Protein AF-0000000085043216 (afdb_homodimer)

Sequence (196 aa):
MIVHQVFFWLHQPEKDLNAVLEGCKAIAQAVSVKSYAIGKPAATEKREVIDDSYDIALMVNFESIEDHDQYQVDPIHLKFIKDHKEKWASVKIYDFEVMIVHQVFFWLHQPEKDLNAVLEGCKAIAQAVSVKSYAIGKPAATEKREVIDDSYDIALMVNFESIEDHDQYQVDPIHLKFIKDHKEKWASVKIYDFEV

Organism: Cyclobacterium marinum (strain ATCC 25205 / DSM 745 / LMG 13164 / NCIMB 1802) (NCBI:txid880070)

Secondary structure (DSSP, 8-state):
-EEEEEEEEES-HHHHHHHHHHHHHHHTT-TT--EEEEEEE--PPP-TTB----SEEEEEEESSHHHHHHHHHSHHHHHHHHHHGGGEEEEEEEEEE-/-EEEEEEEEES-HHHHHHHHHHHHHHHTT-TT--EEEEEEE--PPP-TTB----SEEEEEEESSHHHHHHHHH-HHHHHHHHHHGGGEEEEEEEEEE-

Nearest PDB structures (foldseek):
  3bn7-assembly1_A-2  TM=9.740E-01  e=2.655E-12  Caulobacter vibrioides CB15
  5b0e-assembly1_A  TM=7.892E-01  e=6.880E-08  Cannabis sativa
  5b0d-assembly1_A  TM=7.837E-01  e=7.908E-08  Cannabis sativa
  5b08-assembly1_A  TM=7.909E-01  e=9.089E-08  Cannabis sativa
  1r6y-assembly1_A  TM=7.911E-01  e=1.569E-05  Escherichia coli

pLDDT: mean 97.13, std 1.82, range [89.38, 98.81]

InterPro domains:
  IPR011008 Dimeric alpha-beta barrel [SSF54909] (1-98)
  IPR013097 Stress responsive alpha+beta-barrel [PF07876] (2-98)
  IPR013097 Stress responsive alpha+beta-barrel [PS51502] (2-96)
  IPR013097 Stress responsive alpha+beta-barrel [SM00886] (2-98)

Foldseek 3Di:
DKKKKKFFAFPCCVPCVVVLQVLLVQLCPDPQFPDKDKDAQDPDDDDPVDDRNTGMMIITDGPDVVSVVCSCPPPSNVVSCVVPVVGTPDMDIDMDDD/DKKKKKFFAFPCCVPCVVVLQVLLVQLCPDPQFPDKDKDAQDPDDDDPVDDRNTGMMIITDGPDVVSVVCSCPDPSNVVSCVVPVVGTPDMDIDMDDD

Solvent-accessible surface area (backbone atoms only — not comparable to full-atom values): 10299 Å² total; per-residue (Å²): 64,30,43,42,35,37,37,32,29,49,71,46,49,94,76,44,45,66,61,51,52,54,43,53,58,56,43,58,65,42,84,48,48,72,47,70,49,56,29,34,56,40,93,63,84,91,46,91,45,47,56,64,80,48,57,37,38,41,37,38,31,20,68,34,72,66,31,48,55,49,42,68,69,28,68,60,44,48,48,43,46,73,75,40,53,87,49,42,70,45,58,44,28,43,44,27,33,84,65,30,44,40,38,38,38,32,28,49,70,46,50,95,76,44,44,66,60,51,52,53,43,52,58,56,44,59,64,40,86,48,47,71,48,69,49,57,29,35,56,40,93,62,83,91,45,93,46,47,54,63,82,47,57,38,38,41,36,40,33,20,70,35,70,65,30,48,53,49,43,68,71,30,68,61,42,47,49,43,47,72,74,40,52,86,48,42,69,43,59,44,29,41,45,27,33,84

Radius of gyration: 16.52 Å; Cα contacts (8 Å, |Δi|>4): 390; chains: 2; bounding box: 36×42×36 Å

Structure (mmCIF, N/CA/C/O backbone):
data_AF-0000000085043216-model_v1
#
loop_
_entity.id
_entity.type
_entity.pdbx_description
1 polymer 'Stress responsive alpha-beta barrel domain-containing protein'
#
loop_
_atom_site.group_PDB
_atom_site.id
_atom_site.type_symbol
_atom_site.label_atom_id
_atom_site.label_alt_id
_atom_site.label_comp_id
_atom_site.label_asym_id
_atom_site.label_entity_id
_atom_site.label_seq_id
_atom_site.pdbx_PDB_ins_code
_atom_site.Cartn_x
_atom_site.Cartn_y
_atom_site.Cartn_z
_atom_site.occupancy
_atom_site.B_iso_or_equiv
_atom_site.auth_seq_id
_atom_site.auth_comp_id
_atom_site.auth_asym_id
_atom_site.auth_atom_id
_atom_site.pdbx_PDB_model_num
ATOM 1 N N . MET A 1 1 ? -11.172 7.09 -7.293 1 95.94 1 MET A N 1
ATOM 2 C CA . MET A 1 1 ? -10.094 6.125 -7.508 1 95.94 1 MET A CA 1
ATOM 3 C C . MET A 1 1 ? -9.797 5.352 -6.227 1 95.94 1 MET A C 1
ATOM 5 O O . MET A 1 1 ? -9.922 5.891 -5.125 1 95.94 1 MET A O 1
ATOM 9 N N . ILE A 1 2 ? -9.484 4.059 -6.383 1 98.06 2 ILE A N 1
ATOM 10 C CA . ILE A 1 2 ? -9.211 3.205 -5.23 1 98.06 2 ILE A CA 1
ATOM 11 C C . ILE A 1 2 ? -7.84 2.551 -5.383 1 98.06 2 ILE A C 1
ATOM 13 O O . ILE A 1 2 ? -7.508 2.035 -6.453 1 98.06 2 ILE A O 1
ATOM 17 N N . VAL A 1 3 ? -7.082 2.666 -4.363 1 98.38 3 VAL A N 1
ATOM 18 C CA . VAL A 1 3 ? -5.836 1.905 -4.285 1 98.38 3 VAL A CA 1
ATOM 19 C C . VAL A 1 3 ? -6.047 0.656 -3.434 1 98.38 3 VAL A C 1
ATOM 21 O O . VAL A 1 3 ? -6.457 0.75 -2.273 1 98.38 3 VAL A O 1
ATOM 24 N N . HIS A 1 4 ? -5.871 -0.465 -4.074 1 98.44 4 HIS A N 1
ATOM 25 C CA . HIS A 1 4 ? -5.945 -1.781 -3.451 1 98.44 4 HIS A CA 1
ATOM 26 C C . HIS A 1 4 ? -4.555 -2.354 -3.207 1 98.44 4 HIS A C 1
ATOM 28 O O . HIS A 1 4 ? -3.898 -2.824 -4.141 1 98.44 4 HIS A O 1
ATOM 34 N N . GLN A 1 5 ? -4.094 -2.26 -1.921 1 98.5 5 GLN A N 1
ATOM 35 C CA . GLN A 1 5 ? -2.75 -2.705 -1.566 1 98.5 5 GLN A CA 1
ATOM 36 C C . GLN A 1 5 ? -2.791 -4.027 -0.805 1 98.5 5 GLN A C 1
ATOM 38 O O . GLN A 1 5 ? -3.439 -4.129 0.239 1 98.5 5 GLN A O 1
ATOM 43 N N . VAL A 1 6 ? -2.047 -4.984 -1.315 1 98.69 6 VAL A N 1
ATOM 44 C CA . VAL A 1 6 ? -2.027 -6.324 -0.735 1 98.69 6 VAL A CA 1
ATOM 45 C C . VAL A 1 6 ? -0.592 -6.715 -0.386 1 98.69 6 VAL A C 1
ATOM 47 O O . VAL A 1 6 ? 0.322 -6.531 -1.194 1 98.69 6 VAL A O 1
ATOM 50 N N . PHE A 1 7 ? -0.361 -7.223 0.8 1 98.81 7 PHE A N 1
ATOM 51 C CA . PHE A 1 7 ? 0.912 -7.797 1.226 1 98.81 7 PHE A CA 1
ATOM 52 C C . PHE A 1 7 ? 0.756 -9.273 1.559 1 98.81 7 PHE A C 1
ATOM 54 O O . PHE A 1 7 ? -0.162 -9.656 2.285 1 98.81 7 PHE A O 1
ATOM 61 N N . PHE A 1 8 ? 1.656 -10.117 1.029 1 98.81 8 PHE A N 1
ATOM 62 C CA . PHE A 1 8 ? 1.62 -11.562 1.239 1 98.81 8 PHE A CA 1
ATOM 63 C C . PHE A 1 8 ? 2.807 -12.016 2.082 1 98.81 8 PHE A C 1
ATOM 65 O O . PHE A 1 8 ? 3.945 -11.625 1.818 1 98.81 8 PHE A O 1
ATOM 72 N N . TRP A 1 9 ? 2.559 -12.734 3.088 1 98.81 9 TRP A N 1
ATOM 73 C CA . TRP A 1 9 ? 3.533 -13.578 3.773 1 98.81 9 TRP A CA 1
ATOM 74 C C . TRP A 1 9 ? 3.357 -15.039 3.383 1 98.81 9 TRP A C 1
ATOM 76 O O . TRP A 1 9 ? 2.266 -15.602 3.514 1 98.81 9 TRP A O 1
ATOM 86 N N . LEU A 1 10 ? 4.387 -15.703 2.898 1 98.75 10 LEU A N 1
ATOM 87 C CA . LEU A 1 10 ? 4.297 -17.078 2.393 1 98.75 10 LEU A CA 1
ATOM 88 C C . LEU A 1 10 ? 4.82 -18.062 3.422 1 98.75 10 LEU A C 1
ATOM 90 O O . LEU A 1 10 ? 5.758 -17.766 4.164 1 98.75 10 LEU A O 1
ATOM 94 N N . HIS A 1 11 ? 4.234 -19.266 3.424 1 98.56 11 HIS A N 1
ATOM 95 C CA . HIS A 1 11 ? 4.73 -20.328 4.281 1 98.56 11 HIS A CA 1
ATOM 96 C C . HIS A 1 11 ? 6.156 -20.719 3.908 1 98.56 11 HIS A C 1
ATOM 98 O O . HIS A 1 11 ? 6.996 -20.922 4.789 1 98.56 11 HIS A O 1
ATOM 104 N N . GLN A 1 12 ? 6.316 -20.812 2.623 1 98.44 12 GLN A N 1
ATOM 105 C CA . GLN A 1 12 ? 7.598 -21.266 2.084 1 98.44 12 GLN A CA 1
ATOM 106 C C . GLN A 1 12 ? 8.023 -20.391 0.905 1 98.44 12 GLN A C 1
ATOM 108 O O . GLN A 1 12 ? 7.988 -20.828 -0.245 1 98.44 12 GLN A O 1
ATOM 113 N N . PRO A 1 13 ? 8.516 -19.25 1.226 1 97.88 13 PRO A N 1
ATOM 114 C CA . PRO A 1 13 ? 8.875 -18.328 0.144 1 97.88 13 PRO A CA 1
ATOM 115 C C . PRO A 1 13 ? 9.898 -18.922 -0.817 1 97.88 13 PRO A C 1
ATOM 117 O O . PRO A 1 13 ? 9.867 -18.641 -2.018 1 97.88 13 PRO A O 1
ATOM 120 N N . GLU A 1 14 ? 10.812 -19.734 -0.313 1 97.25 14 GLU A N 1
ATOM 121 C CA . GLU A 1 14 ? 11.852 -20.344 -1.146 1 97.25 14 GLU A CA 1
ATOM 122 C C . GLU A 1 14 ? 11.242 -21.234 -2.223 1 97.25 14 GLU A C 1
ATOM 124 O O . GLU A 1 14 ? 11.828 -21.422 -3.291 1 97.25 14 GLU A O 1
ATOM 129 N N . LYS A 1 15 ? 10.039 -21.703 -2.01 1 98.06 15 LYS A N 1
ATOM 130 C CA . LYS A 1 15 ? 9.375 -22.625 -2.922 1 98.06 15 LYS A CA 1
ATOM 131 C C . LYS A 1 15 ? 8.297 -21.922 -3.74 1 98.06 15 LYS A C 1
ATOM 133 O O . LYS A 1 15 ? 8.141 -22.203 -4.934 1 98.06 15 LYS A O 1
ATOM 138 N N . ASP A 1 16 ? 7.637 -21 -3.096 1 98.19 16 ASP A N 1
ATOM 139 C CA . ASP A 1 16 ? 6.348 -20.594 -3.648 1 98.19 16 ASP A CA 1
ATOM 140 C C . ASP A 1 16 ? 6.398 -19.156 -4.156 1 98.19 16 ASP A C 1
ATOM 142 O O . ASP A 1 16 ? 5.469 -18.688 -4.82 1 98.19 16 ASP A O 1
ATOM 146 N N . LEU A 1 17 ? 7.457 -18.438 -3.906 1 98.19 17 LEU A N 1
ATOM 147 C CA . LEU A 1 17 ? 7.539 -17.016 -4.199 1 98.19 17 LEU A CA 1
ATOM 148 C C . LEU A 1 17 ? 7.273 -16.75 -5.676 1 98.19 17 LEU A C 1
ATOM 150 O O . LEU A 1 17 ? 6.43 -15.914 -6.02 1 98.19 17 LEU A O 1
ATOM 154 N N . ASN A 1 18 ? 7.953 -17.469 -6.59 1 97.75 18 ASN A N 1
ATOM 155 C CA . ASN A 1 18 ? 7.836 -17.234 -8.023 1 97.75 18 ASN A CA 1
ATOM 156 C C . ASN A 1 18 ? 6.422 -17.531 -8.523 1 97.75 18 ASN A C 1
ATOM 158 O O . ASN A 1 18 ? 5.883 -16.781 -9.336 1 97.75 18 ASN A O 1
ATOM 162 N N . ALA A 1 19 ? 5.891 -18.578 -8.023 1 97.88 19 ALA A N 1
ATOM 163 C CA . ALA A 1 19 ? 4.539 -18.938 -8.445 1 97.88 19 ALA A CA 1
ATOM 164 C C . ALA A 1 19 ? 3.531 -17.859 -8.055 1 97.88 19 ALA A C 1
ATOM 166 O O . ALA A 1 19 ? 2.67 -17.484 -8.859 1 97.88 19 ALA A O 1
ATOM 167 N N . VAL A 1 20 ? 3.629 -17.359 -6.875 1 98.19 20 VAL A N 1
ATOM 168 C CA . VAL A 1 20 ? 2.689 -16.344 -6.406 1 98.19 20 VAL A CA 1
ATOM 169 C C . VAL A 1 20 ? 2.928 -15.031 -7.148 1 98.19 20 VAL A C 1
ATOM 171 O O . VAL A 1 20 ? 1.979 -14.336 -7.512 1 98.19 20 VAL A O 1
ATOM 174 N N . LEU A 1 21 ? 4.199 -14.688 -7.422 1 97.5 21 LEU A N 1
ATOM 175 C CA . LEU A 1 21 ? 4.531 -13.492 -8.188 1 97.5 21 LEU A CA 1
ATOM 176 C C . LEU A 1 21 ? 3.912 -13.555 -9.586 1 97.5 21 LEU A C 1
ATOM 178 O O . LEU A 1 21 ? 3.314 -12.578 -10.047 1 97.5 21 LEU A O 1
ATOM 182 N N . GLU A 1 22 ? 4.016 -14.711 -10.234 1 96.88 22 GLU A N 1
ATOM 183 C CA . GLU A 1 22 ? 3.422 -14.891 -11.555 1 96.88 22 GLU A CA 1
ATOM 184 C C . GLU A 1 22 ? 1.898 -14.805 -11.492 1 96.88 22 GLU A C 1
ATOM 186 O O . GLU A 1 22 ? 1.262 -14.281 -12.406 1 96.88 22 GLU A O 1
ATOM 191 N N . GLY A 1 23 ? 1.356 -15.336 -10.445 1 97.5 23 GLY A N 1
ATOM 192 C CA . GLY A 1 23 ? -0.072 -15.188 -10.219 1 97.5 23 GLY A CA 1
ATOM 193 C C . GLY A 1 23 ? -0.509 -13.742 -10.094 1 97.5 23 GLY A C 1
ATOM 194 O O . GLY A 1 23 ? -1.528 -13.344 -10.664 1 97.5 23 GLY A O 1
ATOM 195 N N . CYS A 1 24 ? 0.255 -12.961 -9.359 1 97.62 24 CYS A N 1
ATOM 196 C CA . CYS A 1 24 ? -0.044 -11.547 -9.211 1 97.62 24 CYS A CA 1
ATOM 197 C C . CYS A 1 24 ? -0.003 -10.828 -10.555 1 97.62 24 CYS A C 1
ATOM 199 O O . CYS A 1 24 ? -0.838 -9.969 -10.828 1 97.62 24 CYS A O 1
ATOM 201 N N . LYS A 1 25 ? 0.945 -11.219 -11.383 1 95.62 25 LYS A N 1
ATOM 202 C CA . LYS A 1 25 ? 1.021 -10.625 -12.719 1 95.62 25 LYS A CA 1
ATOM 203 C C . LYS A 1 25 ? -0.206 -10.992 -13.547 1 95.62 25 LYS A C 1
ATOM 205 O O . LYS A 1 25 ? -0.7 -10.172 -14.328 1 95.62 25 LYS A O 1
ATOM 210 N N . ALA A 1 26 ? -0.685 -12.164 -13.352 1 94.38 26 ALA A N 1
ATOM 211 C CA . ALA A 1 26 ? -1.846 -12.633 -14.102 1 94.38 26 ALA A CA 1
ATOM 212 C C . ALA A 1 26 ? -3.098 -11.852 -13.719 1 94.38 26 ALA A C 1
ATOM 214 O O . ALA A 1 26 ? -3.852 -11.406 -14.594 1 94.38 26 ALA A O 1
ATOM 215 N N . ILE A 1 27 ? -3.314 -11.625 -12.438 1 94.06 27 ILE A N 1
ATOM 216 C CA . ILE A 1 27 ? -4.555 -10.977 -12.023 1 94.06 27 ILE A CA 1
ATOM 217 C C . ILE A 1 27 ? -4.512 -9.5 -12.391 1 94.06 27 ILE A C 1
ATOM 219 O O . ILE A 1 27 ? -5.555 -8.836 -12.445 1 94.06 27 ILE A O 1
ATOM 223 N N . ALA A 1 28 ? -3.336 -9.031 -12.555 1 89.38 28 ALA A N 1
ATOM 224 C CA . ALA A 1 28 ? -3.189 -7.633 -12.961 1 89.38 28 ALA A CA 1
ATOM 225 C C . ALA A 1 28 ? -3.748 -7.406 -14.359 1 89.38 28 ALA A C 1
ATOM 227 O O . ALA A 1 28 ? -3.951 -6.266 -14.781 1 89.38 28 ALA A O 1
ATOM 228 N N . GLN A 1 29 ? -4.098 -8.469 -15.047 1 89.62 29 GLN A N 1
ATOM 229 C CA . GLN A 1 29 ? -4.652 -8.398 -16.391 1 89.62 29 GLN A CA 1
ATOM 230 C C . GLN A 1 29 ? -6.176 -8.32 -16.359 1 89.62 29 GLN A C 1
ATOM 232 O O . GLN A 1 29 ? -6.824 -8.203 -17.406 1 89.62 29 GLN A O 1
ATOM 237 N N . ALA A 1 30 ? -6.715 -8.359 -15.211 1 95 30 ALA A N 1
ATOM 238 C CA . ALA A 1 30 ? -8.164 -8.219 -15.086 1 95 30 ALA A CA 1
ATOM 239 C C . ALA A 1 30 ? -8.648 -6.938 -15.758 1 95 30 ALA A C 1
ATOM 241 O O . ALA A 1 30 ? -7.988 -5.902 -15.68 1 95 30 ALA A O 1
ATOM 242 N N . VAL A 1 31 ? -9.812 -6.961 -16.312 1 94.38 31 VAL A N 1
ATOM 243 C CA . VAL A 1 31 ? -10.359 -5.895 -17.141 1 94.38 31 VAL A CA 1
ATOM 244 C C . VAL A 1 31 ? -10.547 -4.633 -16.297 1 94.38 31 VAL A C 1
ATOM 246 O O . VAL A 1 31 ? -10.359 -3.518 -16.781 1 94.38 31 VAL A O 1
ATOM 249 N N . SER A 1 32 ? -10.867 -4.781 -15.031 1 96.88 32 SER A N 1
ATOM 250 C CA . SER A 1 32 ? -11.211 -3.641 -14.188 1 96.88 32 SER A CA 1
ATOM 251 C C . SER A 1 32 ? -9.953 -2.971 -13.633 1 96.88 32 SER A C 1
ATOM 253 O O . SER A 1 32 ? -10.039 -1.904 -13.016 1 96.88 32 SER A O 1
ATOM 255 N N . VAL A 1 33 ? -8.797 -3.52 -13.883 1 97.38 33 VAL A N 1
ATOM 256 C CA . VAL A 1 33 ? -7.559 -2.988 -13.336 1 97.38 33 VAL A CA 1
ATOM 257 C C . VAL A 1 33 ? -7.07 -1.822 -14.195 1 97.38 33 VAL A C 1
ATOM 259 O O . VAL A 1 33 ? -6.871 -1.973 -15.398 1 97.38 33 VAL A O 1
ATOM 262 N N . LYS A 1 34 ? -6.871 -0.687 -13.586 1 96.94 34 LYS A N 1
ATOM 263 C CA . LYS A 1 34 ? -6.367 0.496 -14.273 1 96.94 34 LYS A CA 1
ATOM 264 C C . LYS A 1 34 ? -4.844 0.455 -14.391 1 96.94 34 LYS A C 1
ATOM 266 O O . LYS A 1 34 ? -4.289 0.805 -15.438 1 96.94 34 LYS A O 1
ATOM 271 N N . SER A 1 35 ? -4.188 0.157 -13.375 1 96.56 35 SER A N 1
ATOM 272 C CA . SER A 1 35 ? -2.738 0.009 -13.281 1 96.56 35 SER A CA 1
ATOM 273 C C . SER A 1 35 ? -2.344 -0.838 -12.078 1 96.56 35 SER A C 1
ATOM 275 O O . SER A 1 35 ? -3.182 -1.137 -11.219 1 96.56 35 SER A O 1
ATOM 277 N N . TYR A 1 36 ? -1.116 -1.303 -12.117 1 97.31 36 TYR A N 1
ATOM 278 C CA . TYR A 1 36 ? -0.675 -2.166 -11.031 1 97.31 36 TYR A CA 1
ATOM 279 C C . TYR A 1 36 ? 0.829 -2.047 -10.812 1 97.31 36 TYR A C 1
ATOM 281 O O . TYR A 1 36 ? 1.541 -1.493 -11.648 1 97.31 36 TYR A O 1
ATOM 289 N N . ALA A 1 37 ? 1.277 -2.455 -9.695 1 97.69 37 ALA A N 1
ATOM 290 C CA . ALA A 1 37 ? 2.684 -2.637 -9.344 1 97.69 37 ALA A CA 1
ATOM 291 C C . ALA A 1 37 ? 2.875 -3.869 -8.469 1 97.69 37 ALA A C 1
ATOM 293 O O . ALA A 1 37 ? 2.066 -4.133 -7.574 1 97.69 37 ALA A O 1
ATOM 294 N N . ILE A 1 38 ? 3.879 -4.621 -8.773 1 98.25 38 ILE A N 1
ATOM 295 C CA . ILE A 1 38 ? 4.219 -5.812 -8 1 98.25 38 ILE A CA 1
ATOM 296 C C . ILE A 1 38 ? 5.699 -5.785 -7.629 1 98.25 38 ILE A C 1
ATOM 298 O O . ILE A 1 38 ? 6.547 -5.43 -8.453 1 98.25 38 ILE A O 1
ATOM 302 N N . GLY A 1 39 ? 5.906 -6.148 -6.371 1 97.75 39 GLY A N 1
ATOM 303 C CA . GLY A 1 39 ? 7.316 -6.152 -6.016 1 97.75 39 GLY A CA 1
ATOM 304 C C . GLY A 1 39 ? 7.598 -6.863 -4.707 1 97.75 39 GLY A C 1
ATOM 305 O O . GLY A 1 39 ? 6.727 -7.543 -4.164 1 97.75 39 GLY A O 1
ATOM 306 N N . LYS A 1 40 ? 8.875 -6.828 -4.367 1 98 40 LYS A N 1
ATOM 307 C CA . LYS A 1 40 ? 9.391 -7.348 -3.1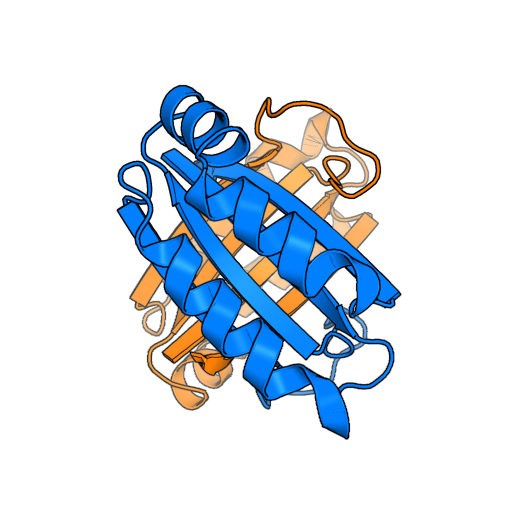05 1 98 40 LYS A CA 1
ATOM 308 C C . LYS A 1 40 ? 9.859 -6.219 -2.193 1 98 40 LYS A C 1
ATOM 310 O O . LYS A 1 40 ? 9.961 -5.066 -2.625 1 98 40 LYS A O 1
ATOM 315 N N . PRO A 1 41 ? 10.078 -6.52 -0.912 1 98.25 41 PRO A N 1
ATOM 316 C CA . PRO A 1 41 ? 10.531 -5.449 -0.02 1 98.25 41 PRO A CA 1
ATOM 317 C C . PRO A 1 41 ? 11.758 -4.715 -0.555 1 98.25 41 PRO A C 1
ATOM 319 O O . PRO A 1 41 ? 12.703 -5.348 -1.021 1 98.25 41 PRO A O 1
ATOM 322 N N . ALA A 1 42 ? 11.625 -3.402 -0.559 1 97.75 42 ALA A N 1
ATOM 323 C CA . ALA A 1 42 ? 12.742 -2.576 -1.018 1 97.75 42 ALA A CA 1
ATOM 324 C C . ALA A 1 42 ? 13.867 -2.559 0.01 1 97.75 42 ALA A C 1
ATOM 326 O O . ALA A 1 42 ? 13.641 -2.781 1.2 1 97.75 42 ALA A O 1
ATOM 327 N N . ALA A 1 43 ? 15.062 -2.273 -0.442 1 94.56 43 ALA A N 1
ATOM 328 C CA . ALA A 1 43 ? 16.234 -2.211 0.435 1 94.56 43 ALA A CA 1
ATOM 329 C C . ALA A 1 43 ? 16.359 -0.833 1.077 1 94.56 43 ALA A C 1
ATOM 331 O O . ALA A 1 43 ? 17.438 -0.233 1.062 1 94.56 43 ALA A O 1
ATOM 332 N N . THR A 1 44 ? 15.242 -0.372 1.573 1 94.5 44 THR A N 1
ATOM 333 C CA . THR A 1 44 ? 15.273 0.906 2.275 1 94.5 44 THR A CA 1
ATOM 334 C C . THR A 1 44 ? 15.836 0.736 3.684 1 94.5 44 THR A C 1
ATOM 336 O O . THR A 1 44 ? 15.938 -0.385 4.188 1 94.5 44 THR A O 1
ATOM 339 N N . GLU A 1 45 ? 16.234 1.813 4.293 1 91.81 45 GLU A N 1
ATOM 340 C CA . GLU A 1 45 ? 16.781 1.772 5.648 1 91.81 45 GLU A CA 1
ATOM 341 C C . GLU A 1 45 ? 15.789 1.141 6.621 1 91.81 45 GLU A C 1
ATOM 343 O O . GLU A 1 45 ? 14.594 1.406 6.551 1 91.81 45 GLU A O 1
ATOM 348 N N . LYS A 1 46 ? 16.391 0.338 7.539 1 91.5 46 LYS A N 1
ATOM 349 C CA . LYS A 1 46 ? 15.547 -0.318 8.523 1 91.5 46 LYS A CA 1
ATOM 350 C C . LYS A 1 46 ? 15.102 0.66 9.609 1 91.5 46 LYS A C 1
ATOM 352 O O . LYS A 1 46 ? 15.922 1.414 10.141 1 91.5 46 LYS A O 1
ATOM 357 N N . ARG A 1 47 ? 13.867 0.745 9.82 1 93.5 47 ARG A N 1
ATOM 358 C CA . ARG A 1 47 ? 13.25 1.515 10.898 1 93.5 47 ARG A CA 1
ATOM 359 C C . ARG A 1 47 ? 12.109 0.732 11.539 1 93.5 47 ARG A C 1
ATOM 361 O O . ARG A 1 47 ? 11.5 -0.132 10.906 1 93.5 47 ARG A O 1
ATOM 368 N N . GLU A 1 48 ? 11.836 1.041 12.773 1 94.88 48 GLU A N 1
ATOM 369 C CA . GLU A 1 48 ? 10.805 0.319 13.523 1 94.88 48 GLU A CA 1
ATOM 370 C C . GLU A 1 48 ? 9.453 0.413 12.828 1 94.88 48 GLU A C 1
ATOM 372 O O . GLU A 1 48 ? 8.672 -0.541 12.852 1 94.88 48 GLU A O 1
ATOM 377 N N . VAL A 1 49 ? 9.203 1.467 12.109 1 96.31 49 VAL A N 1
ATOM 378 C CA . VAL A 1 49 ? 7.891 1.73 11.531 1 96.31 49 VAL A CA 1
ATOM 379 C C . VAL A 1 49 ? 7.789 1.07 10.156 1 96.31 49 VAL A C 1
ATOM 381 O O . VAL A 1 49 ? 6.719 1.062 9.539 1 96.31 49 VAL A O 1
ATOM 384 N N . ILE A 1 50 ? 8.883 0.545 9.648 1 97.56 50 ILE A N 1
ATOM 385 C CA . ILE A 1 50 ? 8.906 -0.111 8.344 1 97.56 50 ILE A CA 1
ATOM 386 C C . ILE A 1 50 ? 8.719 -1.616 8.523 1 97.56 50 ILE A C 1
ATOM 388 O O . ILE A 1 50 ? 9.469 -2.256 9.266 1 97.56 50 ILE A O 1
ATOM 392 N N . ASP A 1 51 ? 7.754 -2.158 7.969 1 98.19 51 ASP A N 1
ATOM 393 C CA . ASP A 1 51 ? 7.574 -3.605 7.902 1 98.19 51 ASP A CA 1
ATOM 394 C C . ASP A 1 51 ? 8.07 -4.16 6.57 1 98.19 51 ASP A C 1
ATOM 396 O O . ASP A 1 51 ? 7.453 -3.938 5.527 1 98.19 51 ASP A O 1
ATOM 400 N N . ASP A 1 52 ? 9.125 -4.844 6.59 1 97.81 52 ASP A N 1
ATOM 401 C CA . ASP A 1 52 ? 9.688 -5.473 5.395 1 97.81 52 ASP A CA 1
ATOM 402 C C . ASP A 1 52 ? 9.664 -6.992 5.516 1 97.81 52 ASP A C 1
ATOM 404 O O . ASP A 1 52 ? 10.469 -7.684 4.887 1 97.81 52 ASP A O 1
ATOM 408 N N . SER A 1 53 ? 8.75 -7.477 6.383 1 98.06 53 SER A N 1
ATOM 409 C CA . SER A 1 53 ? 8.734 -8.906 6.664 1 98.06 53 SER A CA 1
ATOM 410 C C . SER A 1 53 ? 7.883 -9.656 5.648 1 98.06 53 SER A C 1
ATOM 412 O O . SER A 1 53 ? 7.883 -10.891 5.617 1 98.06 53 SER A O 1
ATOM 414 N N . TYR A 1 54 ? 7.141 -8.938 4.812 1 98.62 54 TYR A N 1
ATOM 415 C CA . TYR A 1 54 ? 6.328 -9.586 3.789 1 98.62 54 TYR A CA 1
ATOM 416 C C . TYR A 1 54 ? 7.195 -10.125 2.658 1 98.62 54 TYR A C 1
ATOM 418 O O . TYR A 1 54 ? 8.375 -9.789 2.562 1 98.62 54 TYR A O 1
ATOM 426 N N . ASP A 1 55 ? 6.582 -10.953 1.829 1 98.69 55 ASP A N 1
ATOM 427 C CA . ASP A 1 55 ? 7.34 -11.539 0.729 1 98.69 55 ASP A CA 1
ATOM 428 C C . ASP A 1 55 ? 6.992 -10.867 -0.597 1 98.69 55 ASP A C 1
ATOM 430 O O . ASP A 1 55 ? 7.859 -10.703 -1.46 1 98.69 55 ASP A O 1
ATOM 434 N N . ILE A 1 56 ? 5.742 -10.5 -0.772 1 98.62 56 ILE A N 1
ATOM 435 C CA . ILE A 1 56 ? 5.266 -9.922 -2.021 1 98.62 56 ILE A CA 1
ATOM 436 C C . ILE A 1 56 ? 4.281 -8.789 -1.724 1 98.62 56 ILE A C 1
ATOM 438 O O . ILE A 1 56 ? 3.426 -8.922 -0.843 1 98.62 56 ILE A O 1
ATOM 442 N N . ALA A 1 57 ? 4.473 -7.742 -2.4 1 98.75 57 ALA A N 1
ATOM 443 C CA . ALA A 1 57 ? 3.492 -6.66 -2.402 1 98.75 57 ALA A CA 1
ATOM 444 C C . ALA A 1 57 ? 2.812 -6.539 -3.762 1 98.75 57 ALA A C 1
ATOM 446 O O . ALA A 1 57 ? 3.479 -6.555 -4.801 1 98.75 57 ALA A O 1
ATOM 447 N N . LEU A 1 58 ? 1.512 -6.469 -3.799 1 98.62 58 LEU A N 1
ATOM 448 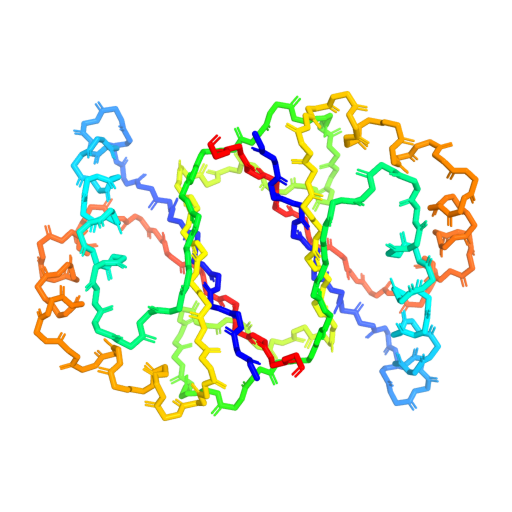C CA . LEU A 1 58 ? 0.702 -6.215 -4.988 1 98.62 58 LEU A CA 1
ATOM 449 C C . LEU A 1 58 ? -0.161 -4.973 -4.801 1 98.62 58 LEU A C 1
ATOM 451 O O . LEU A 1 58 ? -0.959 -4.898 -3.865 1 98.62 58 LEU A O 1
ATOM 455 N N . MET A 1 59 ? 0.045 -4.008 -5.625 1 98.31 59 MET A N 1
ATOM 456 C CA . MET A 1 59 ? -0.802 -2.82 -5.664 1 98.31 59 MET A CA 1
ATOM 457 C C . MET A 1 59 ? -1.636 -2.787 -6.941 1 98.31 59 MET A C 1
ATOM 459 O O . MET A 1 59 ? -1.097 -2.908 -8.047 1 98.31 59 MET A O 1
ATOM 463 N N . VAL A 1 60 ? -2.926 -2.619 -6.785 1 98.06 60 VAL A N 1
ATOM 464 C CA . VAL A 1 60 ? -3.83 -2.492 -7.926 1 98.06 60 VAL A CA 1
ATOM 465 C C . VAL A 1 60 ? -4.648 -1.21 -7.789 1 98.06 60 VAL A C 1
ATOM 467 O O . VAL A 1 60 ? -5.188 -0.917 -6.719 1 98.06 60 VAL A O 1
ATOM 470 N N . ASN A 1 61 ? -4.754 -0.47 -8.836 1 97.88 61 ASN A N 1
ATOM 471 C CA . ASN A 1 61 ? -5.562 0.743 -8.883 1 97.88 61 ASN A CA 1
ATOM 472 C C . ASN A 1 61 ? -6.836 0.541 -9.695 1 97.88 61 ASN A C 1
ATOM 474 O O . ASN A 1 61 ? -6.793 -0.003 -10.797 1 97.88 61 ASN A O 1
ATOM 478 N N . PHE A 1 62 ? -7.887 0.997 -9.062 1 98.19 62 PHE A N 1
ATOM 479 C CA . PHE A 1 62 ? -9.195 0.945 -9.711 1 98.19 62 PHE A CA 1
ATOM 480 C C . PHE A 1 62 ? -9.758 2.348 -9.898 1 98.19 62 PHE A C 1
ATOM 482 O O . PHE A 1 62 ? -9.484 3.248 -9.102 1 98.19 62 PHE A O 1
ATOM 489 N N . GLU A 1 63 ? -10.578 2.5 -10.906 1 97.69 63 GLU A N 1
ATOM 490 C CA . GLU A 1 63 ? -11.219 3.789 -11.133 1 97.69 63 GLU A CA 1
ATOM 491 C C . GLU A 1 63 ? -12.359 4.016 -10.148 1 97.69 63 GLU A C 1
ATOM 493 O O . GLU A 1 63 ? -12.664 5.156 -9.789 1 97.69 63 GLU A O 1
ATOM 498 N N . SER A 1 64 ? -13.008 2.926 -9.75 1 96.75 64 SER A N 1
ATOM 499 C CA . SER A 1 64 ? -14.188 3.043 -8.891 1 96.75 64 SER A CA 1
ATOM 500 C C . SER A 1 64 ? -14.328 1.828 -7.98 1 96.75 64 SER A C 1
ATOM 502 O O . SER A 1 64 ? -13.625 0.826 -8.164 1 96.75 64 SER A O 1
ATOM 504 N N . ILE A 1 65 ? -15.188 2.016 -6.98 1 96.44 65 ILE A N 1
ATOM 505 C CA . ILE A 1 65 ? -15.484 0.908 -6.078 1 96.44 65 ILE A CA 1
ATOM 506 C C . ILE A 1 65 ? -16.141 -0.229 -6.859 1 96.44 65 ILE A C 1
ATOM 508 O O . ILE A 1 65 ? -15.922 -1.404 -6.559 1 96.44 65 ILE A O 1
ATOM 512 N N . GLU A 1 66 ? -16.938 0.121 -7.887 1 96.69 66 GLU A N 1
ATOM 513 C CA . GLU A 1 66 ? -17.547 -0.889 -8.742 1 96.69 66 GLU A CA 1
ATOM 514 C C . GLU A 1 66 ? -16.5 -1.729 -9.461 1 96.69 66 GLU A C 1
ATOM 516 O O . GLU A 1 66 ? -16.641 -2.947 -9.578 1 96.69 66 GLU A O 1
ATOM 521 N N . ASP A 1 67 ? -15.461 -1.065 -9.93 1 97.44 67 ASP A N 1
ATOM 522 C CA . ASP A 1 67 ? -14.367 -1.783 -10.578 1 97.44 67 ASP A CA 1
ATOM 523 C C . ASP A 1 67 ? -13.68 -2.732 -9.594 1 97.44 67 ASP A C 1
ATOM 525 O O . ASP A 1 67 ? -13.344 -3.861 -9.953 1 97.44 67 ASP A O 1
ATOM 529 N N . HIS A 1 68 ? -13.438 -2.248 -8.336 1 97.69 68 HIS A N 1
ATOM 530 C CA . HIS A 1 68 ? -12.883 -3.094 -7.285 1 97.69 68 HIS A CA 1
ATOM 531 C C . HIS A 1 68 ? -13.758 -4.312 -7.035 1 97.69 68 HIS A C 1
ATOM 533 O O . HIS A 1 68 ? -13.266 -5.438 -6.969 1 97.69 68 HIS A O 1
ATOM 539 N N . ASP A 1 69 ? -15.07 -4.039 -6.945 1 96.94 69 ASP A N 1
ATOM 540 C CA . ASP A 1 69 ? -16.016 -5.121 -6.652 1 96.94 69 ASP A CA 1
ATOM 541 C C . ASP A 1 69 ? -16.047 -6.141 -7.789 1 96.94 69 ASP A C 1
ATOM 543 O O . ASP A 1 69 ? -16.125 -7.344 -7.547 1 96.94 69 ASP A O 1
ATOM 547 N N . GLN A 1 70 ? -16 -5.637 -9.023 1 96.62 70 GLN A N 1
ATOM 548 C CA . GLN A 1 70 ? -15.953 -6.527 -10.18 1 96.62 70 GLN A CA 1
ATOM 549 C C . GLN A 1 70 ? -14.688 -7.387 -10.164 1 96.62 70 GLN A C 1
ATOM 551 O O . GLN A 1 70 ? -14.734 -8.57 -10.516 1 96.62 70 GLN A O 1
ATOM 556 N N . TYR A 1 71 ? -13.609 -6.801 -9.805 1 97.56 71 TYR A N 1
ATOM 557 C CA . TYR A 1 71 ? -12.328 -7.484 -9.68 1 97.56 71 TYR A CA 1
ATOM 558 C C . TYR A 1 71 ? -12.414 -8.633 -8.68 1 97.56 71 TYR A C 1
ATOM 560 O O . TYR A 1 71 ? -11.891 -9.719 -8.922 1 97.56 71 TYR A O 1
ATOM 568 N N . GLN A 1 72 ? -13.086 -8.461 -7.586 1 96.06 72 GLN A N 1
ATOM 569 C CA . GLN A 1 72 ? -13.172 -9.43 -6.496 1 96.06 72 GLN A CA 1
ATOM 570 C C . GLN A 1 72 ? -13.898 -10.695 -6.938 1 96.06 72 GLN A C 1
ATOM 572 O O . GLN A 1 72 ? -13.641 -11.781 -6.414 1 96.06 72 GLN A O 1
ATOM 577 N N . VAL A 1 73 ? -14.812 -10.578 -7.961 1 95.94 73 VAL A N 1
ATOM 578 C CA . VAL A 1 73 ? -15.609 -11.727 -8.375 1 95.94 73 VAL A CA 1
ATOM 579 C C . VAL A 1 73 ? -15.195 -12.172 -9.773 1 95.94 73 VAL A C 1
ATOM 581 O O . VAL A 1 73 ? -15.805 -13.07 -10.352 1 95.94 73 VAL A O 1
ATOM 584 N N . ASP A 1 74 ? -14.25 -11.5 -10.359 1 96.94 74 ASP A N 1
ATOM 585 C CA . ASP A 1 74 ? -13.727 -11.875 -11.672 1 96.94 74 ASP A CA 1
ATOM 586 C C . ASP A 1 74 ? -13.117 -13.281 -11.633 1 96.94 74 ASP A C 1
ATOM 588 O O . ASP A 1 74 ? -12.398 -13.625 -10.695 1 96.94 74 ASP A O 1
ATOM 592 N N . PRO A 1 75 ? -13.383 -14.102 -12.641 1 96.69 75 PRO A N 1
ATOM 593 C CA . PRO A 1 75 ? -12.828 -15.461 -12.672 1 96.69 75 PRO A CA 1
ATOM 594 C C . PRO A 1 75 ? -11.312 -15.477 -12.523 1 96.69 75 PRO A C 1
ATOM 596 O O . PRO A 1 75 ? -10.758 -16.391 -11.898 1 96.69 75 PRO A O 1
ATOM 599 N N . ILE A 1 76 ? -10.672 -14.484 -13.023 1 96.5 76 ILE A N 1
ATOM 600 C CA . ILE A 1 76 ? -9.211 -14.453 -12.969 1 96.5 76 ILE A CA 1
ATOM 601 C C . ILE A 1 76 ? -8.758 -14.273 -11.523 1 96.5 76 ILE A C 1
ATOM 603 O O . ILE A 1 76 ? -7.762 -14.867 -11.102 1 96.5 76 ILE A O 1
ATOM 607 N N . HIS A 1 77 ? -9.367 -13.422 -10.719 1 97.38 77 HIS A N 1
ATOM 608 C CA . HIS A 1 77 ? -9.055 -13.211 -9.312 1 97.38 77 HIS A CA 1
ATOM 609 C C . HIS A 1 77 ? -9.383 -14.453 -8.484 1 97.38 77 HIS A C 1
ATOM 611 O O . HIS A 1 77 ? -8.594 -14.875 -7.637 1 97.38 77 HIS A O 1
ATOM 617 N N . LEU A 1 78 ? -10.562 -15.07 -8.805 1 96.69 78 LEU A N 1
ATOM 618 C CA . LEU A 1 78 ? -10.977 -16.266 -8.086 1 96.69 78 LEU A CA 1
ATOM 619 C C . LEU A 1 78 ? -10.016 -17.422 -8.344 1 96.69 78 LEU A C 1
ATOM 621 O O . LEU A 1 78 ? -9.727 -18.219 -7.441 1 96.69 78 LEU A O 1
ATOM 625 N N . LYS A 1 79 ? -9.586 -17.547 -9.555 1 96.69 79 LYS A N 1
ATOM 626 C CA . LYS A 1 79 ? -8.594 -18.562 -9.883 1 96.69 79 LYS A CA 1
ATOM 627 C C . LYS A 1 79 ? -7.297 -18.344 -9.117 1 96.69 79 LYS A C 1
ATOM 629 O O . LYS A 1 79 ? -6.676 -19.297 -8.641 1 96.69 79 LYS A O 1
ATOM 634 N N . PHE A 1 80 ? -6.828 -17.125 -8.984 1 98.19 80 PHE A N 1
ATOM 635 C CA . PHE A 1 80 ? -5.637 -16.781 -8.227 1 98.19 80 PHE A CA 1
ATOM 636 C C . PHE A 1 80 ? -5.758 -17.266 -6.785 1 98.19 80 PHE A C 1
ATOM 638 O O . PHE A 1 80 ? -4.832 -17.875 -6.254 1 98.19 80 PHE A O 1
ATOM 645 N N . ILE A 1 81 ? -6.898 -16.938 -6.172 1 97.44 81 ILE A N 1
ATOM 646 C CA . ILE A 1 81 ? -7.125 -17.344 -4.793 1 97.44 81 ILE A CA 1
ATOM 647 C C . ILE A 1 81 ? -7.078 -18.875 -4.703 1 97.44 81 ILE A C 1
ATOM 649 O O . ILE A 1 81 ? -6.375 -19.438 -3.859 1 97.44 81 ILE A O 1
ATOM 653 N N . LYS A 1 82 ? -7.785 -19.562 -5.609 1 97.38 82 LYS A N 1
ATOM 654 C CA . LYS A 1 82 ? -7.848 -21.016 -5.613 1 97.38 82 LYS A CA 1
ATOM 655 C C . LYS A 1 82 ? -6.453 -21.625 -5.754 1 97.38 82 LYS A C 1
ATOM 657 O O . LYS A 1 82 ? -6.113 -22.578 -5.047 1 97.38 82 LYS A O 1
ATOM 662 N N . ASP A 1 83 ? -5.695 -21.031 -6.602 1 97.81 83 ASP A N 1
ATOM 663 C CA . ASP A 1 83 ? -4.398 -21.609 -6.957 1 97.81 83 ASP A CA 1
ATOM 664 C C . ASP A 1 83 ? -3.359 -21.328 -5.871 1 97.81 83 ASP A C 1
ATOM 666 O O . ASP A 1 83 ? -2.416 -22.094 -5.695 1 97.81 83 ASP A O 1
ATOM 670 N N . HIS A 1 84 ? -3.547 -20.203 -5.094 1 98.12 84 HIS A N 1
ATOM 671 C CA . HIS A 1 84 ? -2.367 -19.75 -4.363 1 98.12 84 HIS A CA 1
ATOM 672 C C . HIS A 1 84 ? -2.68 -19.547 -2.885 1 98.12 84 HIS A C 1
ATOM 674 O O . HIS A 1 84 ? -1.767 -19.438 -2.062 1 98.12 84 HIS A O 1
ATOM 680 N N . LYS A 1 85 ? -3.918 -19.531 -2.453 1 97.75 85 LYS A N 1
ATOM 681 C CA . LYS A 1 85 ? -4.305 -19.188 -1.087 1 97.75 85 LYS A CA 1
ATOM 682 C C . LYS A 1 85 ? -3.59 -20.078 -0.076 1 97.75 85 LYS A C 1
ATOM 684 O O . LYS A 1 85 ? -3.217 -19.625 1.007 1 97.75 85 LYS A O 1
ATOM 689 N N . GLU A 1 86 ? -3.336 -21.297 -0.405 1 98.06 86 GLU A N 1
ATOM 690 C CA . GLU A 1 86 ? -2.736 -22.234 0.528 1 98.06 86 GLU A CA 1
ATOM 691 C C . GLU A 1 86 ? -1.251 -21.953 0.729 1 98.06 86 GLU A C 1
ATOM 693 O O . GLU A 1 86 ? -0.625 -22.5 1.641 1 98.06 86 GLU A O 1
ATOM 698 N N . 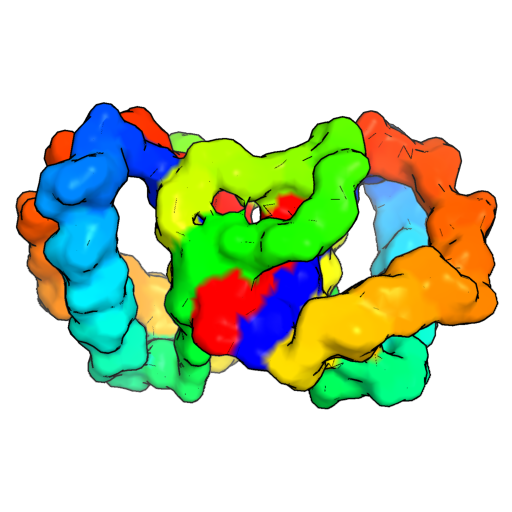LYS A 1 87 ? -0.696 -21.156 -0.157 1 98.31 87 LYS A N 1
ATOM 699 C CA . LYS A 1 87 ? 0.735 -20.875 -0.096 1 98.31 87 LYS A CA 1
ATOM 700 C C . LYS A 1 87 ? 1.033 -19.75 0.897 1 98.31 87 LYS A C 1
ATOM 702 O O . LYS A 1 87 ? 2.182 -19.562 1.299 1 98.31 87 LYS A O 1
ATOM 707 N N . TRP A 1 88 ? 0.019 -18.891 1.239 1 96.44 88 TRP A N 1
ATOM 708 C CA . TRP A 1 88 ? 0.386 -17.766 2.094 1 96.44 88 TRP A CA 1
ATOM 709 C C . TRP A 1 88 ? 0.052 -18.062 3.553 1 96.44 88 TRP A C 1
ATOM 711 O O . TRP A 1 88 ? -0.955 -18.703 3.848 1 96.44 88 TRP A O 1
ATOM 721 N N . ALA A 1 89 ? 0.966 -17.734 4.375 1 98.25 89 ALA A N 1
ATOM 722 C CA . ALA A 1 89 ? 0.806 -17.766 5.828 1 98.25 89 ALA A CA 1
ATOM 723 C C . ALA A 1 89 ? -0.148 -16.672 6.297 1 98.25 89 ALA A C 1
ATOM 725 O O . ALA A 1 89 ? -0.958 -16.891 7.199 1 98.25 89 ALA A O 1
ATOM 726 N N . SER A 1 90 ? -0.059 -15.531 5.66 1 98.06 90 SER A N 1
ATOM 727 C CA . SER A 1 90 ? -0.96 -14.422 5.953 1 98.06 90 SER A CA 1
ATOM 728 C C . SER A 1 90 ? -1.021 -13.438 4.789 1 98.06 90 SER A C 1
ATOM 730 O O . SER A 1 90 ? -0.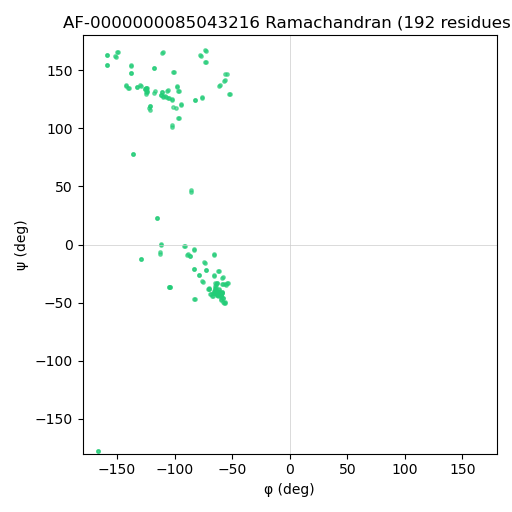116 -13.398 3.953 1 98.06 90 SER A O 1
ATOM 732 N N . VAL A 1 91 ? -2.109 -12.734 4.695 1 98.38 91 VAL A N 1
ATOM 733 C CA . VAL A 1 91 ? -2.328 -11.648 3.746 1 98.38 91 VAL A CA 1
ATOM 734 C C . VAL A 1 91 ? -2.908 -10.438 4.473 1 98.38 91 VAL A C 1
ATOM 736 O O . VAL A 1 91 ? -3.752 -10.578 5.359 1 98.38 91 VAL A O 1
ATOM 739 N N . LYS A 1 92 ? -2.396 -9.328 4.18 1 98.44 92 LYS A N 1
ATOM 740 C CA . LYS A 1 92 ? -2.939 -8.078 4.699 1 98.44 92 LYS A CA 1
ATOM 741 C C . LYS A 1 92 ? -3.287 -7.117 3.568 1 98.44 92 LYS A C 1
ATOM 743 O O . LYS A 1 92 ? -2.508 -6.949 2.627 1 98.44 92 LYS A O 1
ATOM 748 N N . ILE A 1 93 ? -4.492 -6.527 3.699 1 98.69 93 ILE A N 1
ATOM 749 C CA . ILE A 1 93 ? -4.977 -5.664 2.627 1 98.69 93 ILE A CA 1
ATOM 750 C C . ILE A 1 93 ? -5.324 -4.289 3.188 1 98.69 93 ILE A C 1
ATOM 752 O O . ILE A 1 93 ? -5.926 -4.184 4.258 1 98.69 93 ILE A O 1
ATOM 756 N N . TYR A 1 94 ? -4.914 -3.268 2.521 1 98.75 94 TYR A N 1
ATOM 757 C CA . TYR A 1 94 ? -5.309 -1.885 2.766 1 98.75 94 TYR A CA 1
ATOM 758 C C . TYR A 1 94 ? -5.953 -1.274 1.525 1 98.75 94 TYR A C 1
ATOM 760 O O . TYR A 1 94 ? -5.297 -1.125 0.49 1 98.75 94 TYR A O 1
ATOM 768 N N . ASP A 1 95 ? -7.199 -0.922 1.62 1 98.69 95 ASP A N 1
ATOM 769 C CA . ASP A 1 95 ? -7.918 -0.242 0.545 1 98.69 95 ASP A CA 1
ATOM 770 C C . ASP A 1 95 ? -8.164 1.224 0.894 1 98.69 95 ASP A C 1
ATOM 772 O O . ASP A 1 95 ? -8.711 1.53 1.956 1 98.69 95 ASP A O 1
ATOM 776 N N . PHE A 1 96 ? -7.777 2.111 0.025 1 98.56 96 PHE A N 1
ATOM 777 C CA . PHE A 1 96 ? -8.117 3.494 0.331 1 98.56 96 PHE A CA 1
ATOM 778 C C . PHE A 1 96 ? -8.602 4.223 -0.917 1 98.56 96 PHE A C 1
ATOM 780 O O . PHE A 1 96 ? -8.25 3.848 -2.037 1 98.56 96 PHE A O 1
ATOM 787 N N . GLU A 1 97 ? -9.469 5.105 -0.682 1 97.75 97 GLU A N 1
ATOM 788 C CA . GLU A 1 97 ? -10.055 5.93 -1.738 1 97.75 97 GLU A CA 1
ATOM 789 C C . GLU A 1 97 ? -9.336 7.27 -1.855 1 97.75 97 GLU A C 1
ATOM 791 O O . GLU A 1 97 ? -9.016 7.898 -0.845 1 97.75 97 GLU A O 1
ATOM 796 N N . VAL A 1 98 ? -8.992 7.625 -3.113 1 94.88 98 VAL A N 1
ATOM 797 C CA . VAL A 1 98 ? -8.242 8.844 -3.404 1 94.88 98 VAL A CA 1
ATOM 798 C C . VAL A 1 98 ? -9.203 9.938 -3.877 1 94.88 98 VAL A C 1
ATOM 800 O O . VAL A 1 98 ? -10.102 9.68 -4.68 1 94.88 98 VAL A O 1
ATOM 803 N N . MET B 1 1 ? 11.906 1.312 -9.734 1 95.94 1 MET B N 1
ATOM 804 C CA . MET B 1 1 ? 10.82 2.092 -9.148 1 95.94 1 MET B CA 1
ATOM 805 C C . MET B 1 1 ? 10.484 1.595 -7.746 1 95.94 1 MET B C 1
ATOM 807 O O . MET B 1 1 ? 10.586 0.4 -7.465 1 95.94 1 MET B O 1
ATOM 811 N N . ILE B 1 2 ? 10.172 2.527 -6.844 1 98.06 2 ILE B N 1
ATOM 812 C CA . ILE B 1 2 ? 9.859 2.178 -5.461 1 98.06 2 ILE B CA 1
ATOM 813 C C . ILE B 1 2 ? 8.484 2.723 -5.086 1 98.06 2 ILE B C 1
ATOM 815 O O . ILE B 1 2 ? 8.164 3.877 -5.383 1 98.06 2 ILE B O 1
ATOM 819 N N . VAL B 1 3 ? 7.711 1.865 -4.527 1 98.38 3 VAL B N 1
ATOM 820 C CA . VAL B 1 3 ? 6.453 2.299 -3.934 1 98.38 3 VAL B CA 1
ATOM 821 C C . VAL B 1 3 ? 6.602 2.406 -2.418 1 98.38 3 VAL B C 1
ATOM 823 O O . VAL B 1 3 ? 6.984 1.438 -1.756 1 98.38 3 VAL B O 1
ATOM 826 N N . HIS B 1 4 ? 6.422 3.605 -1.948 1 98.44 4 HIS B N 1
ATOM 827 C CA . HIS B 1 4 ? 6.465 3.947 -0.531 1 98.44 4 HIS B CA 1
ATOM 828 C C . HIS B 1 4 ? 5.062 4.129 0.037 1 98.44 4 HIS B C 1
ATOM 830 O O . HIS B 1 4 ? 4.41 5.145 -0.221 1 98.44 4 HIS B O 1
ATOM 836 N N . GLN B 1 5 ? 4.574 3.09 0.789 1 98.38 5 GLN B N 1
ATOM 837 C CA . GLN B 1 5 ? 3.223 3.111 1.341 1 98.38 5 GLN B CA 1
ATOM 838 C C . GLN B 1 5 ? 3.246 3.385 2.842 1 98.38 5 GLN B C 1
ATOM 840 O O . GLN B 1 5 ? 3.869 2.645 3.604 1 98.38 5 GLN B O 1
ATOM 845 N N . VAL B 1 6 ? 2.508 4.391 3.24 1 98.69 6 VAL B N 1
ATOM 846 C CA . VAL B 1 6 ? 2.465 4.801 4.641 1 98.69 6 VAL B CA 1
ATOM 847 C C . VAL B 1 6 ? 1.02 4.805 5.133 1 98.69 6 VAL B C 1
ATOM 849 O O . VAL B 1 6 ? 0.131 5.34 4.469 1 98.69 6 VAL B O 1
ATOM 852 N N . PHE B 1 7 ? 0.755 4.199 6.262 1 98.81 7 PHE B N 1
ATOM 853 C CA . PHE B 1 7 ? -0.537 4.227 6.934 1 98.81 7 PHE B CA 1
ATOM 854 C C . PHE B 1 7 ? -0.418 4.887 8.305 1 98.81 7 PHE B C 1
ATOM 856 O O . PHE B 1 7 ? 0.466 4.539 9.094 1 98.81 7 PHE B O 1
ATOM 863 N N . PHE B 1 8 ? -1.315 5.852 8.594 1 98.81 8 PHE B N 1
ATOM 864 C CA . PHE B 1 8 ? -1.299 6.598 9.844 1 98.81 8 PHE B CA 1
ATOM 865 C C . PHE B 1 8 ? -2.51 6.246 10.703 1 98.81 8 PHE B C 1
ATOM 867 O O . PHE B 1 8 ? -3.641 6.23 10.211 1 98.81 8 PHE B O 1
ATOM 874 N N . TRP B 1 9 ? -2.287 5.91 11.906 1 98.81 9 TRP B N 1
ATOM 875 C CA . TRP B 1 9 ? -3.287 5.922 12.969 1 98.81 9 TRP B CA 1
ATOM 876 C C . TRP B 1 9 ? -3.121 7.145 13.867 1 98.81 9 TRP B C 1
ATOM 878 O O . TRP B 1 9 ? -2.039 7.383 14.406 1 98.81 9 TRP B O 1
ATOM 888 N N . LEU B 1 10 ? -4.148 7.957 14.047 1 98.75 10 LEU B N 1
ATOM 889 C CA . LEU B 1 10 ? -4.062 9.211 14.789 1 98.75 10 LEU B CA 1
ATOM 890 C C . LEU B 1 10 ? -4.621 9.047 16.203 1 98.75 10 LEU B C 1
ATOM 892 O O . LEU B 1 10 ? -5.57 8.289 16.406 1 98.75 10 LEU B O 1
ATOM 896 N N . HIS B 1 11 ? -4.047 9.797 17.125 1 98.56 11 HIS B N 1
ATOM 897 C CA . HIS B 1 11 ? -4.574 9.82 18.484 1 98.56 11 HIS B CA 1
ATOM 898 C C . HIS B 1 11 ? -5.996 10.367 18.516 1 98.56 11 HIS B C 1
ATOM 900 O O . HIS B 1 11 ? -6.855 9.828 19.219 1 98.56 11 HIS B O 1
ATOM 906 N N . GLN B 1 12 ? -6.129 11.43 17.766 1 98.44 12 GLN B N 1
ATOM 907 C CA . GLN B 1 12 ? -7.402 12.141 17.75 1 98.44 12 GLN B CA 1
ATOM 908 C C . GLN B 1 12 ? -7.793 12.508 16.312 1 98.44 12 GLN B C 1
ATOM 910 O O . GLN B 1 12 ? -7.73 13.672 15.93 1 98.44 12 GLN B O 1
ATOM 915 N N . PRO B 1 13 ? -8.273 11.531 15.625 1 97.88 13 PRO B N 1
ATOM 916 C CA . PRO B 1 13 ? -8.602 11.789 14.219 1 97.88 13 PRO B CA 1
ATOM 917 C C . PRO B 1 13 ? -9.609 12.922 14.047 1 97.88 13 PRO B C 1
ATOM 919 O O . PRO B 1 13 ? -9.547 13.672 13.062 1 97.88 13 PRO B O 1
ATOM 922 N N . GLU B 1 14 ? -10.539 13.062 14.977 1 97.25 14 GLU B N 1
ATOM 923 C CA . GLU B 1 14 ? -11.562 14.102 14.891 1 97.25 14 GLU B CA 1
ATOM 924 C C . GLU B 1 14 ? -10.938 15.492 14.914 1 97.25 14 GLU B C 1
ATOM 926 O O . GLU B 1 14 ? -11.5 16.453 14.375 1 97.25 14 GLU B O 1
ATOM 931 N N . LYS B 1 15 ? -9.742 15.617 15.438 1 98 15 LYS B N 1
ATOM 932 C CA . LYS B 1 15 ? -9.07 16.906 15.602 1 98 15 LYS B CA 1
ATOM 933 C C . LYS B 1 15 ? -7.969 17.078 14.562 1 98 15 LYS B C 1
ATOM 935 O O . LYS B 1 15 ? -7.789 18.172 14.023 1 98 15 LYS B O 1
ATOM 940 N N . ASP B 1 16 ? -7.312 15.977 14.273 1 98.19 16 ASP B N 1
ATOM 941 C CA . ASP B 1 16 ? -6.004 16.141 13.641 1 98.19 16 ASP B CA 1
ATOM 942 C C . ASP B 1 16 ? -6.027 15.617 12.203 1 98.19 16 ASP B C 1
ATOM 944 O O . ASP B 1 16 ? -5.078 15.836 11.445 1 98.19 16 ASP B O 1
ATOM 948 N N . LEU B 1 17 ? -7.086 15 11.773 1 98.19 17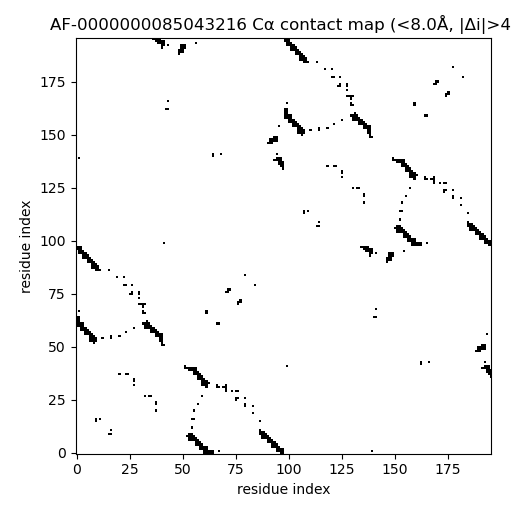 LEU B N 1
ATOM 949 C CA . LEU B 1 17 ? -7.145 14.328 10.484 1 98.19 17 LEU B CA 1
ATOM 950 C C . LEU B 1 17 ? -6.84 15.297 9.352 1 98.19 17 LEU B C 1
ATOM 952 O O . LEU B 1 17 ? -5.977 15.031 8.508 1 98.19 17 LEU B O 1
ATOM 956 N N . ASN B 1 18 ? -7.508 16.469 9.328 1 97.69 18 ASN B N 1
ATOM 957 C CA . ASN B 1 18 ? -7.352 17.422 8.242 1 97.69 18 ASN B CA 1
ATOM 958 C C . ASN B 1 18 ? -5.93 17.984 8.188 1 97.69 18 ASN B C 1
ATOM 960 O O . ASN B 1 18 ? -5.363 18.141 7.102 1 97.69 18 ASN B O 1
ATOM 964 N N . ALA B 1 19 ? -5.422 18.266 9.32 1 97.88 19 ALA B N 1
ATOM 965 C CA . ALA B 1 19 ? -4.066 18.812 9.375 1 97.88 19 ALA B CA 1
ATOM 966 C C . ALA B 1 19 ? -3.055 17.812 8.812 1 97.88 19 ALA B C 1
ATOM 968 O O . ALA B 1 19 ? -2.17 18.188 8.039 1 97.88 19 ALA B O 1
ATOM 969 N N . VAL B 1 20 ? -3.18 16.562 9.148 1 98.19 20 VAL B N 1
ATOM 970 C CA . VAL B 1 20 ? -2.236 15.555 8.688 1 98.19 20 VAL B CA 1
ATOM 971 C C . VAL B 1 20 ? -2.443 15.305 7.195 1 98.19 20 VAL B C 1
ATOM 973 O O . VAL B 1 20 ? -1.477 15.141 6.445 1 98.19 20 VAL B O 1
ATOM 976 N N . LEU B 1 21 ? -3.699 15.312 6.734 1 97.5 21 LEU B N 1
ATOM 977 C CA . LEU B 1 21 ? -3.996 15.164 5.316 1 97.5 21 LEU B CA 1
ATOM 978 C C . LEU B 1 21 ? -3.344 16.266 4.5 1 97.5 21 LEU B C 1
ATOM 980 O O . LEU B 1 21 ? -2.727 16.016 3.465 1 97.5 21 LEU B O 1
ATOM 984 N N . GLU B 1 22 ? -3.449 17.5 4.969 1 96.88 22 GLU B N 1
ATOM 985 C CA . GLU B 1 22 ? -2.824 18.641 4.293 1 96.88 22 GLU B CA 1
ATOM 986 C C . GLU B 1 22 ? -1.303 18.516 4.305 1 96.88 22 GLU B C 1
ATOM 988 O O . GLU B 1 22 ? -0.639 18.891 3.332 1 96.88 22 GLU B O 1
ATOM 993 N N . GLY B 1 23 ? -0.792 18.031 5.395 1 97.5 23 GLY B N 1
ATOM 994 C CA . GLY B 1 23 ? 0.632 17.75 5.453 1 97.5 23 GLY B CA 1
ATOM 995 C C . GLY B 1 23 ? 1.082 16.734 4.418 1 97.5 23 GLY B C 1
ATOM 996 O O . GLY B 1 23 ? 2.117 16.906 3.773 1 97.5 23 GLY B O 1
ATOM 997 N N . CYS B 1 24 ? 0.305 15.68 4.262 1 97.69 24 CYS B N 1
ATOM 998 C CA . CYS B 1 24 ? 0.615 14.664 3.266 1 97.69 24 CYS B CA 1
ATOM 999 C C . CYS B 1 24 ? 0.614 15.25 1.861 1 97.69 24 CYS B C 1
ATOM 1001 O O . CYS B 1 24 ? 1.467 14.906 1.039 1 97.69 24 CYS B O 1
ATOM 1003 N N . LYS B 1 25 ? -0.315 16.141 1.613 1 95.69 25 LYS B N 1
ATOM 1004 C CA . LYS B 1 25 ? -0.355 16.812 0.313 1 95.69 25 LYS B CA 1
ATOM 1005 C C . LYS B 1 25 ? 0.887 17.672 0.095 1 95.69 25 LYS B C 1
ATOM 1007 O O . LYS B 1 25 ? 1.408 17.75 -1.02 1 95.69 25 LYS B O 1
ATOM 1012 N N . ALA B 1 26 ? 1.344 18.266 1.133 1 94.44 26 ALA B N 1
ATOM 1013 C CA . ALA B 1 26 ? 2.516 19.125 1.048 1 94.44 26 ALA B CA 1
ATOM 1014 C C . ALA B 1 26 ? 3.77 18.328 0.713 1 94.44 26 ALA B C 1
ATOM 1016 O O . ALA B 1 26 ? 4.547 18.719 -0.161 1 94.44 26 ALA B O 1
ATOM 1017 N N . ILE B 1 27 ? 3.963 17.188 1.363 1 94.25 27 ILE B N 1
ATOM 1018 C CA . ILE B 1 27 ? 5.199 16.438 1.157 1 94.25 27 ILE B CA 1
ATOM 1019 C C . ILE B 1 27 ? 5.184 15.781 -0.221 1 94.25 27 ILE B C 1
ATOM 1021 O O . ILE B 1 27 ? 6.23 15.391 -0.742 1 94.25 27 ILE B O 1
ATOM 1025 N N . ALA B 1 28 ? 4.012 15.617 -0.714 1 89.44 28 ALA B N 1
ATOM 1026 C CA . ALA B 1 28 ? 3.891 15.039 -2.053 1 89.44 28 ALA B CA 1
ATOM 1027 C C . ALA B 1 28 ? 4.473 15.977 -3.105 1 89.44 28 ALA B C 1
ATOM 1029 O O . ALA B 1 28 ? 4.699 15.57 -4.25 1 89.44 28 ALA B O 1
ATOM 1030 N N . GLN B 1 29 ? 4.828 17.172 -2.721 1 89.56 29 GLN B N 1
ATOM 1031 C CA . GLN B 1 29 ? 5.406 18.172 -3.617 1 89.56 29 GLN B CA 1
ATOM 1032 C C . GLN B 1 29 ? 6.93 18.094 -3.619 1 89.56 29 GLN B C 1
ATOM 1034 O O . GLN B 1 29 ? 7.594 18.812 -4.363 1 89.56 29 GLN B O 1
ATOM 1039 N N . ALA B 1 30 ? 7.438 17.219 -2.857 1 94.81 30 ALA B N 1
ATOM 1040 C CA . ALA B 1 30 ? 8.891 17.031 -2.854 1 94.81 30 ALA B CA 1
ATOM 1041 C C . ALA B 1 30 ? 9.406 16.719 -4.254 1 94.81 30 ALA B C 1
ATOM 1043 O O . ALA B 1 30 ? 8.758 16.016 -5.027 1 94.81 30 ALA B O 1
ATOM 1044 N N . VAL B 1 31 ? 10.586 17.156 -4.555 1 94.19 31 VAL B N 1
ATOM 1045 C CA . VAL B 1 31 ? 11.164 17.125 -5.891 1 94.19 31 VAL B CA 1
ATOM 1046 C C . VAL B 1 31 ? 11.344 15.672 -6.336 1 94.19 31 VAL B C 1
ATOM 1048 O O . VAL B 1 31 ? 11.18 15.352 -7.512 1 94.19 31 VAL B O 1
ATOM 1051 N N . SER B 1 32 ? 11.641 14.773 -5.414 1 96.75 32 SER B N 1
ATOM 1052 C CA . SER B 1 32 ? 11.969 13.398 -5.758 1 96.75 32 SER B CA 1
ATOM 1053 C C . SER B 1 32 ? 10.711 12.555 -5.953 1 96.75 32 SER B C 1
ATOM 1055 O O . SER B 1 32 ? 10.789 11.406 -6.383 1 96.75 32 SER B O 1
ATOM 1057 N N . VAL B 1 33 ? 9.562 13.125 -5.723 1 97.31 33 VAL B N 1
ATOM 1058 C CA . VAL B 1 33 ? 8.312 12.383 -5.82 1 97.31 33 VAL B CA 1
ATOM 1059 C C . VAL B 1 33 ? 7.859 12.312 -7.273 1 97.31 33 VAL B C 1
ATOM 1061 O O . VAL B 1 33 ? 7.691 13.352 -7.926 1 97.31 33 VAL B O 1
ATOM 1064 N N . LYS B 1 34 ? 7.656 11.133 -7.77 1 96.88 34 LYS B N 1
ATOM 1065 C CA . LYS B 1 34 ? 7.176 10.93 -9.133 1 96.88 34 LYS B CA 1
ATOM 1066 C C . LYS B 1 34 ? 5.66 11.062 -9.211 1 96.88 34 LYS B C 1
ATOM 1068 O O . LYS B 1 34 ? 5.129 11.656 -10.148 1 96.88 34 LYS B O 1
ATOM 1073 N N . SER B 1 35 ? 4.977 10.469 -8.352 1 96.5 35 SER B N 1
ATOM 1074 C CA . SER B 1 35 ? 3.525 10.5 -8.211 1 96.5 35 SER B CA 1
ATOM 1075 C C . SER B 1 35 ? 3.096 10.102 -6.805 1 96.5 35 SER B C 1
ATOM 1077 O O . SER B 1 35 ? 3.91 9.617 -6.016 1 96.5 35 SER B O 1
ATOM 1079 N N . TYR B 1 36 ? 1.871 10.43 -6.5 1 97.31 36 TYR B N 1
ATOM 1080 C CA . TYR B 1 36 ? 1.399 10.133 -5.156 1 97.31 36 TYR B CA 1
ATOM 1081 C C . TYR B 1 36 ? -0.109 9.914 -5.145 1 97.31 36 TYR B C 1
ATOM 1083 O O . TYR B 1 36 ? -0.797 10.227 -6.117 1 97.31 36 TYR B O 1
ATOM 1091 N N . ALA B 1 37 ? -0.583 9.312 -4.133 1 97.69 37 ALA B N 1
ATOM 1092 C CA . ALA B 1 37 ? -1.998 9.172 -3.799 1 97.69 37 ALA B CA 1
ATOM 1093 C C . ALA B 1 37 ? -2.221 9.281 -2.293 1 97.69 37 ALA B C 1
ATOM 1095 O O . ALA B 1 37 ? -1.436 8.742 -1.505 1 97.69 37 ALA B O 1
ATOM 1096 N N . ILE B 1 38 ? -3.227 9.984 -1.929 1 98.25 38 ILE B N 1
ATOM 1097 C CA . ILE B 1 38 ? -3.598 10.148 -0.527 1 98.25 38 ILE B CA 1
ATOM 1098 C C . ILE B 1 38 ? -5.086 9.852 -0.35 1 98.25 38 ILE B C 1
ATOM 1100 O O . ILE B 1 38 ? -5.91 10.273 -1.166 1 98.25 38 ILE B O 1
ATOM 1104 N N . GLY B 1 39 ? -5.332 9.125 0.724 1 97.75 39 GLY B N 1
ATOM 1105 C CA . GLY B 1 39 ? -6.746 8.859 0.915 1 97.75 39 GLY B CA 1
ATOM 1106 C C . GLY B 1 39 ? -7.07 8.305 2.291 1 97.75 39 GLY B C 1
ATOM 1107 O O . GLY B 1 39 ? -6.223 8.32 3.186 1 97.75 39 GLY B O 1
ATOM 1108 N N . LYS B 1 40 ? -8.352 8.023 2.445 1 98 40 LYS B N 1
ATOM 1109 C CA . LYS B 1 40 ? -8.906 7.383 3.635 1 98 40 LYS B CA 1
ATOM 1110 C C . LYS B 1 40 ? -9.383 5.969 3.326 1 98 40 LYS B C 1
ATOM 1112 O O . LYS B 1 40 ? -9.469 5.578 2.16 1 98 40 LYS B O 1
ATOM 1117 N N . PRO B 1 41 ? -9.625 5.172 4.371 1 98.25 41 PRO B N 1
ATOM 1118 C CA . PRO B 1 41 ? -10.086 3.811 4.098 1 98.25 41 PRO B CA 1
ATOM 1119 C C . PRO B 1 41 ? -11.289 3.771 3.16 1 98.25 41 PRO B C 1
ATOM 1121 O O . PRO B 1 41 ? -12.242 4.535 3.342 1 98.25 41 PRO B O 1
ATOM 1124 N N . ALA B 1 42 ? -11.148 2.939 2.148 1 97.75 42 ALA B N 1
ATOM 1125 C CA . ALA B 1 42 ? -12.234 2.789 1.189 1 97.75 42 ALA B CA 1
ATOM 1126 C C . ALA B 1 42 ? -13.391 1.998 1.794 1 97.75 42 ALA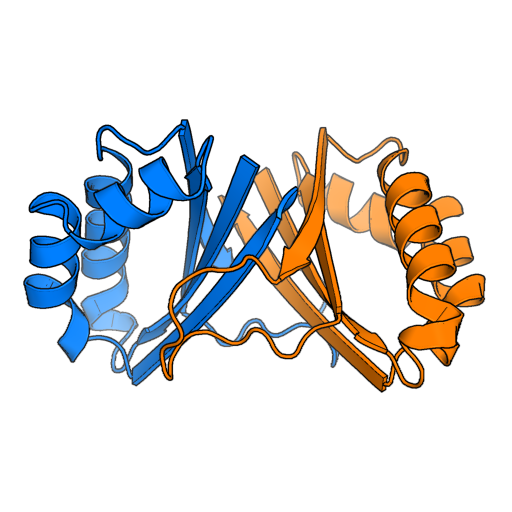 B C 1
ATOM 1128 O O . ALA B 1 42 ? -13.195 1.219 2.73 1 97.75 42 ALA B O 1
ATOM 1129 N N . ALA B 1 43 ? -14.57 2.186 1.246 1 94.62 43 ALA B N 1
ATOM 1130 C CA . ALA B 1 43 ? -15.766 1.485 1.721 1 94.62 43 ALA B CA 1
ATOM 1131 C C . ALA B 1 43 ? -15.898 0.116 1.059 1 94.62 43 ALA B C 1
ATOM 1133 O O . ALA B 1 43 ? -16.969 -0.239 0.561 1 94.62 43 ALA B O 1
ATOM 1134 N N . THR B 1 44 ? -14.789 -0.569 1.026 1 94.56 44 THR B N 1
ATOM 1135 C CA . THR B 1 44 ? -14.82 -1.922 0.481 1 94.56 44 THR B CA 1
ATOM 1136 C C . THR B 1 44 ? -15.422 -2.896 1.49 1 94.56 44 THR B C 1
ATOM 1138 O O . THR B 1 44 ? -15.539 -2.578 2.674 1 94.56 44 THR B O 1
ATOM 1141 N N . GLU B 1 45 ? -15.836 -4.039 1.043 1 91.88 45 GLU B N 1
ATOM 1142 C CA . GLU B 1 45 ? -16.406 -5.055 1.92 1 91.88 45 GLU B CA 1
ATOM 1143 C C . GLU B 1 45 ? -15.445 -5.418 3.045 1 91.88 45 GLU B C 1
ATOM 1145 O O . GLU B 1 45 ? -14.234 -5.543 2.82 1 91.88 45 GLU B O 1
ATOM 1150 N N . LYS B 1 46 ? -16.078 -5.617 4.223 1 91.56 46 LYS B N 1
ATOM 1151 C CA . LYS B 1 46 ? -15.25 -5.98 5.371 1 91.56 46 LYS B CA 1
ATOM 1152 C C . LYS B 1 46 ? -14.82 -7.445 5.305 1 91.56 46 LYS B C 1
ATOM 1154 O O . LYS B 1 46 ? -15.641 -8.32 5.035 1 91.56 46 LYS B O 1
ATOM 1159 N N . ARG B 1 47 ? -13.586 -7.672 5.398 1 93.56 47 ARG B N 1
ATOM 1160 C CA . ARG B 1 47 ? -12.984 -8.992 5.488 1 93.56 47 ARG B CA 1
ATOM 1161 C C . ARG B 1 47 ? -11.867 -9.016 6.531 1 93.56 47 ARG B C 1
ATOM 1163 O O . ARG B 1 47 ? -11.258 -7.984 6.812 1 93.56 47 ARG B O 1
ATOM 1170 N N . GLU B 1 48 ? -11.617 -10.172 7.09 1 94.94 48 GLU B N 1
ATOM 1171 C CA . GLU B 1 48 ? -10.617 -10.312 8.148 1 94.94 48 GLU B CA 1
ATOM 1172 C C . GLU B 1 48 ? -9.242 -9.852 7.672 1 94.94 48 GLU B C 1
ATOM 1174 O O . GLU B 1 48 ? -8.469 -9.281 8.445 1 94.94 48 GLU B O 1
ATOM 1179 N N . VAL B 1 49 ? -8.977 -9.953 6.395 1 96.38 49 VAL B N 1
ATOM 1180 C CA . VAL B 1 49 ? -7.645 -9.688 5.855 1 96.38 49 VAL B CA 1
ATOM 1181 C C . VAL B 1 49 ? -7.512 -8.203 5.508 1 96.38 49 VAL B C 1
ATOM 1183 O O . VAL B 1 49 ? -6.43 -7.738 5.148 1 96.38 49 VAL B O 1
ATOM 1186 N N . ILE B 1 50 ? -8.602 -7.465 5.566 1 97.62 50 ILE B N 1
ATOM 1187 C CA . ILE B 1 50 ? -8.594 -6.039 5.258 1 97.62 50 ILE B CA 1
ATOM 1188 C C . ILE B 1 50 ? -8.43 -5.23 6.543 1 97.62 50 ILE B C 1
ATOM 1190 O O . ILE B 1 50 ? -9.203 -5.395 7.488 1 97.62 50 ILE B O 1
ATOM 1194 N N . ASP B 1 51 ? -7.449 -4.48 6.645 1 98.19 51 ASP B N 1
ATOM 1195 C CA . ASP B 1 51 ? -7.281 -3.52 7.73 1 98.19 51 ASP B CA 1
ATOM 1196 C C . ASP B 1 51 ? -7.762 -2.131 7.312 1 98.19 51 ASP B C 1
ATOM 1198 O O . ASP B 1 51 ? -7.117 -1.467 6.496 1 98.19 51 ASP B O 1
ATOM 1202 N N . ASP B 1 52 ? -8.828 -1.707 7.828 1 97.88 52 ASP B N 1
ATOM 1203 C CA . ASP B 1 52 ? -9.367 -0.382 7.551 1 97.88 52 ASP B CA 1
ATOM 1204 C C . ASP B 1 52 ? -9.367 0.486 8.812 1 97.88 52 ASP B C 1
ATOM 1206 O O . ASP B 1 52 ? -10.164 1.416 8.93 1 97.88 52 ASP B O 1
ATOM 1210 N N . SER B 1 53 ? -8.477 0.107 9.758 1 98.06 53 SER B N 1
ATOM 1211 C CA . SER B 1 53 ? -8.484 0.795 11.039 1 98.06 53 SER B CA 1
ATOM 1212 C C . SER B 1 53 ? -7.617 2.049 11 1 98.06 53 SER B C 1
ATOM 1214 O O . SER B 1 53 ? -7.629 2.848 11.938 1 98.06 53 SER B O 1
ATOM 1216 N N . TYR B 1 54 ? -6.852 2.23 9.938 1 98.62 54 TYR B N 1
ATOM 1217 C CA . TYR B 1 54 ? -6.023 3.426 9.805 1 98.62 54 TYR B CA 1
ATOM 1218 C C . TYR B 1 54 ? -6.875 4.648 9.492 1 98.62 54 TYR B C 1
ATOM 1220 O O . TYR B 1 54 ? -8.047 4.52 9.133 1 98.62 54 TYR B O 1
ATOM 1228 N N . ASP B 1 55 ? -6.254 5.816 9.625 1 98.69 55 ASP B N 1
ATOM 1229 C CA . ASP B 1 55 ? -6.996 7.047 9.367 1 98.69 55 ASP B CA 1
ATOM 1230 C C . ASP B 1 55 ? -6.613 7.645 8.016 1 98.69 55 ASP B C 1
ATOM 1232 O O . ASP B 1 55 ? -7.457 8.211 7.324 1 98.69 55 ASP B O 1
ATOM 1236 N N . ILE B 1 56 ? -5.344 7.539 7.66 1 98.62 56 ILE B N 1
ATOM 1237 C CA . ILE B 1 56 ? -4.836 8.133 6.434 1 98.62 56 ILE B CA 1
ATOM 1238 C C . ILE B 1 56 ? -3.844 7.18 5.77 1 98.62 56 ILE B C 1
ATOM 1240 O O . ILE B 1 56 ? -3.014 6.57 6.445 1 98.62 56 ILE B O 1
ATOM 1244 N N . ALA B 1 57 ? -4.02 7.047 4.52 1 98.75 57 ALA B N 1
ATOM 1245 C CA . ALA B 1 57 ? -3.025 6.355 3.703 1 98.75 57 ALA B CA 1
ATOM 1246 C C . ALA B 1 57 ? -2.314 7.324 2.766 1 98.75 57 ALA B C 1
ATOM 1248 O O . ALA B 1 57 ? -2.955 8.148 2.115 1 98.75 57 ALA B O 1
ATOM 1249 N N . LEU B 1 58 ? -1 7.285 2.713 1 98.62 58 LEU B N 1
ATOM 1250 C CA . LEU B 1 58 ? -0.161 8.023 1.779 1 98.62 58 LEU B CA 1
ATOM 1251 C C . LEU B 1 58 ? 0.703 7.082 0.953 1 98.62 58 LEU B C 1
ATOM 1253 O O . LEU B 1 58 ? 1.465 6.285 1.508 1 98.62 58 LEU B O 1
ATOM 1257 N N . MET B 1 59 ? 0.528 7.109 -0.323 1 98.31 59 MET B N 1
ATOM 1258 C CA . MET B 1 59 ? 1.382 6.375 -1.253 1 98.31 59 MET B CA 1
ATOM 1259 C C . MET B 1 59 ? 2.246 7.332 -2.068 1 98.31 59 MET B C 1
ATOM 1261 O O . MET B 1 59 ? 1.732 8.273 -2.682 1 98.31 59 MET B O 1
ATOM 1265 N N . VAL B 1 60 ? 3.539 7.109 -2.074 1 98 60 VAL B N 1
ATOM 1266 C CA . VAL B 1 60 ? 4.469 7.902 -2.869 1 98 60 VAL B CA 1
ATOM 1267 C C . VAL B 1 60 ? 5.301 6.984 -3.762 1 98 60 VAL B C 1
ATOM 1269 O O . VAL B 1 60 ? 5.816 5.961 -3.303 1 98 60 VAL B O 1
ATOM 1272 N N . ASN B 1 61 ? 5.43 7.324 -5 1 97.88 61 ASN B N 1
ATOM 1273 C CA . ASN B 1 61 ? 6.258 6.586 -5.949 1 97.88 61 ASN B CA 1
ATOM 1274 C C . ASN B 1 61 ? 7.547 7.336 -6.27 1 97.88 61 ASN B C 1
ATOM 1276 O O . ASN B 1 61 ? 7.523 8.539 -6.539 1 97.88 61 ASN B O 1
ATOM 1280 N N . PHE B 1 62 ? 8.594 6.543 -6.203 1 98.19 62 PHE B N 1
ATOM 1281 C CA . PHE B 1 62 ? 9.914 7.066 -6.539 1 98.19 62 PHE B CA 1
ATOM 1282 C C . PHE B 1 62 ? 10.5 6.324 -7.734 1 98.19 62 PHE B C 1
ATOM 1284 O O . PHE B 1 62 ? 10.219 5.145 -7.941 1 98.19 62 PHE B O 1
ATOM 1291 N N . GLU B 1 63 ? 11.336 7.008 -8.453 1 97.62 63 GLU B N 1
ATOM 1292 C CA . GLU B 1 63 ? 12.008 6.363 -9.578 1 97.62 63 GLU B CA 1
ATOM 1293 C C . GLU B 1 63 ? 13.125 5.434 -9.102 1 97.62 63 GLU B C 1
ATOM 1295 O O . GLU B 1 63 ? 13.422 4.43 -9.75 1 97.62 63 GLU B O 1
ATOM 1300 N N . SER B 1 64 ? 13.75 5.797 -7.996 1 96.62 64 SER B N 1
ATOM 1301 C CA . SER B 1 64 ? 14.898 5.039 -7.516 1 96.62 64 SER B CA 1
ATOM 1302 C C . SER B 1 64 ? 15 5.098 -5.996 1 96.62 64 SER B C 1
ATOM 1304 O O . SER B 1 64 ? 14.305 5.879 -5.352 1 96.62 64 SER B O 1
ATOM 1306 N N . ILE B 1 65 ? 15.836 4.195 -5.48 1 96.31 65 ILE B N 1
ATOM 1307 C CA . ILE B 1 65 ? 16.094 4.191 -4.047 1 96.31 65 ILE B CA 1
ATOM 1308 C C . ILE B 1 65 ? 16.766 5.508 -3.641 1 96.31 65 ILE B C 1
ATOM 1310 O O . ILE B 1 65 ? 16.516 6.016 -2.543 1 96.31 65 ILE B O 1
ATOM 1314 N N . GLU B 1 66 ? 17.578 6.066 -4.551 1 96.56 66 GLU B N 1
ATOM 1315 C CA . GLU B 1 66 ? 18.219 7.355 -4.289 1 96.56 66 GLU B CA 1
ATOM 1316 C C . GLU B 1 66 ? 17.172 8.453 -4.117 1 96.56 66 GLU B C 1
ATOM 1318 O O . GLU B 1 66 ? 17.312 9.312 -3.244 1 96.56 66 GLU B O 1
ATOM 1323 N N . ASP B 1 67 ? 16.156 8.414 -4.957 1 97.38 67 ASP B N 1
ATOM 1324 C CA . ASP B 1 67 ? 15.07 9.383 -4.836 1 97.38 67 ASP B CA 1
ATOM 1325 C C . ASP B 1 67 ? 14.344 9.234 -3.502 1 97.38 67 ASP B C 1
ATOM 1327 O O . ASP B 1 67 ? 14.008 10.227 -2.859 1 97.38 67 ASP B O 1
ATOM 1331 N N . HIS B 1 68 ? 14.078 7.957 -3.086 1 97.62 68 HIS B N 1
ATOM 1332 C CA . HIS B 1 68 ? 13.484 7.684 -1.783 1 97.62 68 HIS B CA 1
ATOM 1333 C C . HIS B 1 68 ? 14.344 8.242 -0.655 1 97.62 68 HIS B C 1
ATOM 1335 O O . HIS B 1 68 ? 13.836 8.914 0.248 1 97.62 68 HIS B O 1
ATOM 1341 N N . ASP B 1 69 ? 15.648 7.984 -0.773 1 96.81 69 ASP B N 1
ATOM 1342 C CA . ASP B 1 69 ? 16.562 8.43 0.273 1 96.81 69 ASP B CA 1
ATOM 1343 C C . ASP B 1 69 ? 16.625 9.953 0.348 1 96.81 69 ASP B C 1
ATOM 1345 O O . ASP B 1 69 ? 16.672 10.523 1.438 1 96.81 69 ASP B O 1
ATOM 1349 N N . GLN B 1 70 ? 16.625 10.594 -0.826 1 96.5 70 GLN B N 1
ATOM 1350 C CA . GLN B 1 70 ? 16.594 12.055 -0.867 1 96.5 70 GLN B CA 1
ATOM 1351 C C . GLN B 1 70 ? 15.328 12.602 -0.221 1 96.5 70 GLN B C 1
ATOM 1353 O O . GLN B 1 70 ? 15.367 13.617 0.476 1 96.5 70 GLN B O 1
ATOM 1358 N N . TYR B 1 71 ? 14.242 11.961 -0.481 1 97.56 71 TYR B N 1
ATOM 1359 C CA . TYR B 1 71 ? 12.945 12.32 0.097 1 97.56 71 TYR B CA 1
ATOM 1360 C C . TYR B 1 71 ? 13 12.258 1.619 1 97.56 71 TYR B C 1
ATOM 1362 O O . TYR B 1 71 ? 12.469 13.148 2.297 1 97.56 71 TYR B O 1
ATOM 1370 N N . GLN B 1 72 ? 13.633 11.297 2.205 1 95.94 72 GLN B N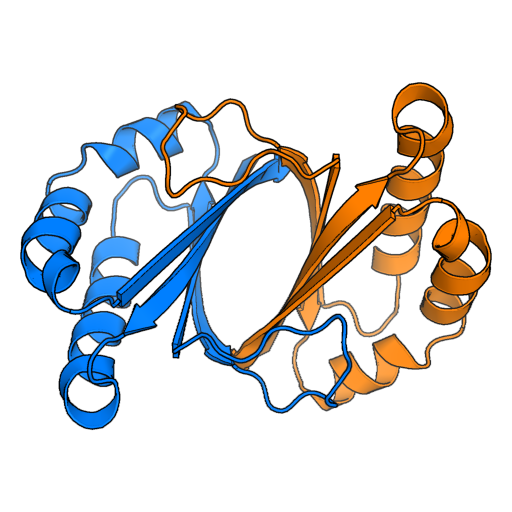 1
ATOM 1371 C CA . GLN B 1 72 ? 13.68 11.062 3.643 1 95.94 72 GLN B CA 1
ATOM 1372 C C . GLN B 1 72 ? 14.414 12.188 4.363 1 95.94 72 GLN B C 1
ATOM 1374 O O . GLN B 1 72 ? 14.125 12.477 5.531 1 95.94 72 GLN B O 1
ATOM 1379 N N . VAL B 1 73 ? 15.352 12.898 3.645 1 95.88 73 VAL B N 1
ATOM 1380 C CA . VAL B 1 73 ? 16.141 13.938 4.297 1 95.88 73 VAL B CA 1
ATOM 1381 C C . VAL B 1 73 ? 15.758 15.305 3.75 1 95.88 73 VAL B C 1
ATOM 1383 O O . VAL B 1 73 ? 16.375 16.312 4.094 1 95.88 73 VAL B O 1
ATOM 1386 N N . ASP B 1 74 ? 14.828 15.344 2.834 1 96.94 74 ASP B N 1
ATOM 1387 C CA . ASP B 1 74 ? 14.336 16.609 2.291 1 96.94 74 ASP B CA 1
ATOM 1388 C C . ASP B 1 74 ? 13.711 17.469 3.385 1 96.94 74 ASP B C 1
ATOM 1390 O O . ASP B 1 74 ? 12.969 16.969 4.227 1 96.94 74 ASP B O 1
ATOM 1394 N N . PRO B 1 75 ? 14.008 18.781 3.393 1 96.62 75 PRO B N 1
ATOM 1395 C CA . PRO B 1 75 ? 13.438 19.672 4.414 1 96.62 75 PRO B CA 1
ATOM 1396 C C . PRO B 1 75 ? 11.914 19.578 4.484 1 96.62 75 PRO B C 1
ATOM 1398 O O . PRO B 1 75 ? 11.344 19.672 5.57 1 96.62 75 PRO B O 1
ATOM 1401 N N . ILE B 1 76 ? 11.297 19.344 3.393 1 96.5 76 ILE B N 1
ATOM 1402 C CA . ILE B 1 76 ? 9.844 19.312 3.369 1 96.5 76 ILE B CA 1
ATOM 1403 C C . ILE B 1 76 ? 9.352 18.078 4.129 1 96.5 76 ILE B C 1
ATOM 1405 O O . ILE B 1 76 ? 8.336 18.141 4.836 1 96.5 76 ILE B O 1
ATOM 1409 N N . HIS B 1 77 ? 9.945 16.906 3.984 1 97.44 77 HIS B N 1
ATOM 1410 C CA . HIS B 1 77 ? 9.602 15.688 4.703 1 97.44 77 HIS B CA 1
ATOM 1411 C C . HIS B 1 77 ? 9.898 15.828 6.195 1 97.44 77 HIS B C 1
ATOM 1413 O O . HIS B 1 77 ? 9.086 15.438 7.035 1 97.44 77 HIS B O 1
ATOM 1419 N N . LEU B 1 78 ? 11.078 16.453 6.504 1 96.69 78 LEU B N 1
ATOM 1420 C CA . LEU B 1 78 ? 11.469 16.641 7.895 1 96.69 78 LEU B CA 1
ATOM 1421 C C . LEU B 1 78 ? 10.5 17.578 8.602 1 96.69 78 LEU B C 1
ATOM 1423 O O . LEU B 1 78 ? 10.172 17.375 9.773 1 96.69 78 LEU B O 1
ATOM 1427 N N . LYS B 1 79 ? 10.094 18.594 7.926 1 96.69 79 LYS B N 1
ATOM 1428 C CA . LYS B 1 79 ? 9.102 19.516 8.484 1 96.69 79 LYS B CA 1
ATOM 1429 C C . LYS B 1 79 ? 7.789 18.797 8.766 1 96.69 79 LYS B C 1
ATOM 1431 O O . LYS B 1 79 ? 7.145 19.031 9.789 1 96.69 79 LYS B O 1
ATOM 1436 N N . PHE B 1 80 ? 7.336 17.922 7.891 1 98.19 80 PHE B N 1
ATOM 1437 C CA . PHE B 1 80 ? 6.129 17.125 8.078 1 98.19 80 PHE B CA 1
ATOM 1438 C C . PHE B 1 80 ? 6.207 16.328 9.367 1 98.19 80 PHE B C 1
ATOM 1440 O O . PHE B 1 80 ? 5.262 16.312 10.156 1 98.19 80 PHE B O 1
ATOM 1447 N N . ILE B 1 81 ? 7.336 15.625 9.523 1 97.38 81 ILE B N 1
ATOM 1448 C CA . ILE B 1 81 ? 7.523 14.812 10.719 1 97.38 81 ILE B CA 1
ATOM 1449 C C . ILE B 1 81 ? 7.457 15.703 11.961 1 97.38 81 ILE B C 1
ATOM 1451 O O . ILE B 1 81 ? 6.727 15.414 12.906 1 97.38 81 ILE B O 1
ATOM 1455 N N . LYS B 1 82 ? 8.18 16.844 11.938 1 97.38 82 LYS B N 1
ATOM 1456 C CA . LYS B 1 82 ? 8.227 17.766 13.07 1 97.38 82 LYS B CA 1
ATOM 1457 C C . LYS B 1 82 ? 6.828 18.266 13.414 1 97.38 82 LYS B C 1
ATOM 1459 O O . LYS B 1 82 ? 6.461 18.328 14.594 1 97.38 82 LYS B O 1
ATOM 1464 N N . ASP B 1 83 ? 6.09 18.562 12.398 1 97.81 83 ASP B N 1
ATOM 1465 C CA . ASP B 1 83 ? 4.797 19.219 12.586 1 97.81 83 ASP B CA 1
ATOM 1466 C C . ASP B 1 83 ? 3.736 18.219 13.023 1 97.81 83 ASP B C 1
ATOM 1468 O O . ASP B 1 83 ? 2.779 18.578 13.711 1 97.81 83 ASP B O 1
ATOM 1472 N N . HIS B 1 84 ? 3.918 16.891 12.656 1 98.12 84 HIS B N 1
ATOM 1473 C CA . HIS B 1 84 ? 2.725 16.062 12.742 1 98.12 84 HIS B CA 1
ATOM 1474 C C . HIS B 1 84 ? 3.004 14.781 13.523 1 98.12 84 HIS B C 1
ATOM 1476 O O . HIS B 1 84 ? 2.072 14.086 13.938 1 98.12 84 HIS B O 1
ATOM 1482 N N . LYS B 1 85 ? 4.23 14.422 13.812 1 97.81 85 LYS B N 1
ATOM 1483 C CA . LYS B 1 85 ? 4.59 13.141 14.422 1 97.81 85 LYS B CA 1
ATOM 1484 C C . LYS B 1 85 ? 3.836 12.922 15.734 1 97.81 85 LYS B C 1
ATOM 1486 O O . LYS B 1 85 ? 3.436 11.805 16.047 1 97.81 85 LYS B O 1
ATOM 1491 N N . GLU B 1 86 ? 3.59 13.953 16.469 1 98.06 86 GLU B N 1
ATOM 1492 C CA . GLU B 1 86 ? 2.957 13.836 17.766 1 98.06 86 GLU B CA 1
ATOM 1493 C C . GLU B 1 86 ? 1.471 13.516 17.641 1 98.06 86 GLU B C 1
ATOM 1495 O O . GLU B 1 86 ? 0.818 13.156 18.625 1 98.06 86 GLU B O 1
ATOM 1500 N N . LYS B 1 87 ? 0.944 13.711 16.469 1 98.31 87 LYS B N 1
ATOM 1501 C CA . LYS B 1 87 ? -0.485 13.5 16.25 1 98.31 87 LYS B CA 1
ATOM 1502 C C . LYS B 1 87 ? -0.794 12.031 16 1 98.31 87 LYS B C 1
ATOM 1504 O O . LYS B 1 87 ? -1.951 11.609 16.078 1 98.31 87 LYS B O 1
ATOM 1509 N N . TRP B 1 88 ? 0.219 11.211 15.578 1 96.38 88 TRP B N 1
ATOM 1510 C CA . TRP B 1 88 ? -0.153 9.844 15.234 1 96.38 88 TRP B CA 1
ATOM 1511 C C . TRP B 1 88 ? 0.136 8.891 16.391 1 96.38 88 TRP B C 1
ATOM 1513 O O . TRP B 1 88 ? 1.124 9.062 17.109 1 96.38 88 TRP B O 1
ATOM 1523 N N . ALA B 1 89 ? -0.785 8.055 16.625 1 98.25 89 ALA B N 1
ATOM 1524 C CA . ALA B 1 89 ? -0.661 6.945 17.562 1 98.25 89 ALA B CA 1
ATOM 1525 C C . ALA B 1 89 ? 0.296 5.879 17.031 1 98.25 89 ALA B C 1
ATOM 1527 O O . ALA B 1 89 ? 1.079 5.309 17.797 1 98.25 89 ALA B O 1
ATOM 1528 N N . SER B 1 90 ? 0.233 5.664 15.758 1 98.12 90 SER B N 1
ATOM 1529 C CA . SER B 1 90 ? 1.141 4.727 15.102 1 98.12 90 SER B CA 1
ATOM 1530 C C . SER B 1 90 ? 1.239 5.008 13.609 1 98.12 90 SER B C 1
ATOM 1532 O O . SER B 1 90 ? 0.353 5.641 13.031 1 98.12 90 SER B O 1
ATOM 1534 N N . VAL B 1 91 ? 2.342 4.613 1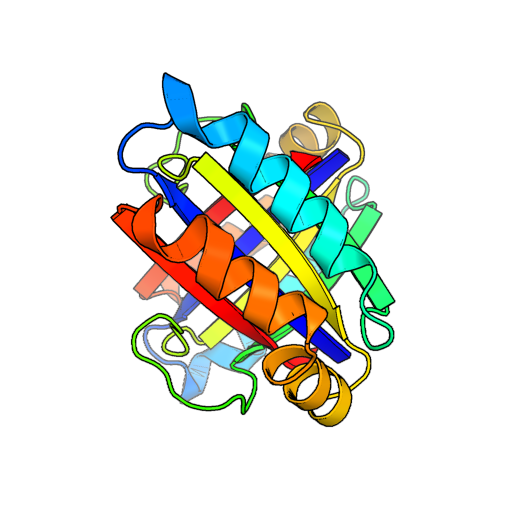3.031 1 98.38 91 VAL B N 1
ATOM 1535 C CA . VAL B 1 91 ? 2.594 4.66 11.594 1 98.38 91 VAL B CA 1
ATOM 1536 C C . VAL B 1 91 ? 3.176 3.326 11.125 1 98.38 91 VAL B C 1
ATOM 1538 O O . VAL B 1 91 ? 3.998 2.725 11.82 1 98.38 91 VAL B O 1
ATOM 1541 N N . LYS B 1 92 ? 2.686 2.875 10.062 1 98.44 92 LYS B N 1
ATOM 1542 C CA . LYS B 1 92 ? 3.236 1.678 9.43 1 98.44 92 LYS B CA 1
ATOM 1543 C C . LYS B 1 92 ? 3.623 1.948 7.98 1 98.44 92 LYS B C 1
ATOM 1545 O O . LYS B 1 92 ? 2.865 2.576 7.238 1 98.44 92 LYS B O 1
ATOM 1550 N N . ILE B 1 93 ? 4.84 1.469 7.637 1 98.69 93 ILE B N 1
ATOM 1551 C CA . ILE B 1 93 ? 5.359 1.751 6.305 1 98.69 93 ILE B CA 1
ATOM 1552 C C . ILE B 1 93 ? 5.715 0.443 5.602 1 98.69 93 ILE B C 1
ATOM 1554 O O . ILE B 1 93 ? 6.293 -0.459 6.211 1 98.69 93 ILE B O 1
ATOM 1558 N N . TYR B 1 94 ? 5.336 0.322 4.379 1 98.75 94 TYR B N 1
ATOM 1559 C CA . TYR B 1 94 ? 5.742 -0.747 3.473 1 98.75 94 TYR B CA 1
ATOM 1560 C C . TYR B 1 94 ? 6.41 -0.181 2.227 1 98.75 94 TYR B C 1
ATOM 1562 O O . TYR B 1 94 ? 5.781 0.542 1.451 1 98.75 94 TYR B O 1
ATOM 1570 N N . ASP B 1 95 ? 7.66 -0.509 2.033 1 98.69 95 ASP B N 1
ATOM 1571 C CA . ASP B 1 95 ? 8.398 -0.113 0.837 1 98.69 95 ASP B CA 1
ATOM 1572 C C . ASP B 1 95 ? 8.648 -1.312 -0.074 1 98.69 95 ASP B C 1
ATOM 1574 O O . ASP B 1 95 ? 9.18 -2.336 0.369 1 98.69 95 ASP B O 1
ATOM 1578 N N . PHE B 1 96 ? 8.289 -1.191 -1.314 1 98.56 96 PHE B N 1
ATOM 1579 C CA . PHE B 1 96 ? 8.633 -2.305 -2.191 1 98.56 96 PHE B CA 1
ATOM 1580 C C . PHE B 1 96 ? 9.156 -1.797 -3.529 1 98.56 96 PHE B C 1
ATOM 1582 O O . PHE B 1 96 ? 8.836 -0.681 -3.943 1 98.56 96 PHE B O 1
ATOM 1589 N N . GLU B 1 97 ? 10.023 -2.559 -4.047 1 97.69 97 GLU B N 1
ATOM 1590 C CA . GLU B 1 97 ? 10.641 -2.262 -5.336 1 97.69 97 GLU B CA 1
ATOM 1591 C C . GLU B 1 97 ? 9.945 -3.018 -6.469 1 97.69 97 GLU B C 1
ATOM 1593 O O . GLU B 1 97 ? 9.617 -4.195 -6.32 1 97.69 97 GLU B O 1
ATOM 1598 N N . VAL B 1 98 ? 9.633 -2.266 -7.551 1 94.81 98 VAL B N 1
ATOM 1599 C CA . VAL B 1 98 ? 8.906 -2.809 -8.695 1 94.81 98 VAL B CA 1
ATOM 1600 C C . VAL B 1 98 ? 9.891 -3.168 -9.805 1 94.81 98 VAL B C 1
ATOM 1602 O O . VAL B 1 98 ? 10.805 -2.393 -10.109 1 94.81 98 VAL B O 1
#